Protein AF-A0A9P6DAN4-F1 (afdb_monomer_lite)

Radius of gyration: 27.21 Å; chains: 1; bounding box: 58×42×90 Å

Sequence (360 aa):
MSAPTPMHDKSFYFSDGDVVLSAPGNSGDDEAIAVAIEASNSNIIPIYSQSPAAVVYFRIHKTLLTKQPSMFTDMFEVVNPSLSEQDLYDGVPLIALHDEASHVRGFLRVLSKPETVFLPRYHHQSAELLMGPLLLAIKYQADALRDVIVLHLRADWPINSYAAWKKRQWQEPKGFPGGTSPDPEPFIHLVRTTNTSELLRKHLALAFYALLSRRPSTWRIDLLDAEDLNTLVAARCTINAWLLTWIKEDPGTYYFYGRKAQRKGPRLEIRQSECSCKLKEFKDEVLLDWMEHSLDHVDVIEYLEHLAVMVDANGYRWRFCNGNNCRSKAVSWIKEMARAFYDAMEEIIFSPIAPELHGN

pLDDT: mean 71.04, std 20.3, range [29.47, 96.88]

Secondary structure (DSSP, 8-state):
-PPPPPEEEEEEE-TT-SEEEEEEPPTTTTTTTTT-SS------------PPPPEEEEEE-HHHHTTS-SHHHHHHHHT-S---GGGEETTEEEEE--S-HHHHHHHHHHHH-GGGG-PPTT-TTHHHHHHHHHHHHHHTT-HHHHHHHHHHHHHHS-TT-HHHHHHHHHHS-TT-TT-SS--HHHHHHHHHHH---HHHHTTHHHHHHHHHTS-GGG--GGG--HHHHHHHHHHHHHHHHHHHHHHHH-HHHHHHHHHHHGGGS------TT--SSSTTTSTTHHHHHHHHH---HHHHHHHHHHHHHHHHHS----TT---HHHHHHHHHHHHHHHHHHHHHHHHHHHS---GGGG--

Structure (mmCIF, N/CA/C/O backbone):
data_AF-A0A9P6DAN4-F1
#
_entry.id   AF-A0A9P6DAN4-F1
#
loop_
_atom_site.group_PDB
_atom_site.id
_atom_site.type_symbol
_atom_site.label_atom_id
_atom_site.label_alt_id
_atom_site.label_comp_id
_atom_site.label_asym_id
_atom_site.label_entity_id
_atom_site.label_seq_id
_atom_site.pdbx_PDB_ins_code
_atom_site.Cartn_x
_atom_site.Cartn_y
_atom_site.Cartn_z
_atom_site.occupancy
_atom_site.B_iso_or_equiv
_atom_site.auth_seq_id
_atom_site.auth_comp_id
_atom_site.auth_asym_id
_atom_site.auth_atom_id
_atom_site.pdbx_PDB_model_num
ATOM 1 N N . MET A 1 1 ? -18.026 29.596 20.426 1.00 53.03 1 MET A N 1
ATOM 2 C CA . MET A 1 1 ? -17.660 28.666 19.339 1.00 53.03 1 MET A CA 1
ATOM 3 C C . MET A 1 1 ? -18.474 27.413 19.576 1.00 53.03 1 MET A C 1
ATOM 5 O O . MET A 1 1 ? -18.369 26.865 20.666 1.00 53.03 1 MET A O 1
ATOM 9 N N . SER A 1 2 ? -19.373 27.050 18.661 1.00 60.94 2 SER A N 1
ATOM 10 C CA . SER A 1 2 ? -20.137 25.805 18.791 1.00 60.94 2 SER A CA 1
ATOM 11 C C . SER A 1 2 ? -19.167 24.630 18.756 1.00 60.94 2 SER A C 1
ATOM 13 O O . SER A 1 2 ? -18.239 24.643 17.945 1.00 60.94 2 SER A O 1
ATOM 15 N N . ALA A 1 3 ? -19.351 23.654 19.644 1.00 66.38 3 ALA A N 1
ATOM 16 C CA . ALA A 1 3 ? -18.579 22.423 19.576 1.00 66.38 3 ALA A CA 1
ATOM 17 C C . ALA A 1 3 ? -18.805 21.772 18.196 1.00 66.38 3 ALA A C 1
ATOM 19 O O . ALA A 1 3 ? -19.947 21.775 17.722 1.00 66.38 3 ALA A O 1
ATOM 20 N N . PRO A 1 4 ? -17.750 21.276 17.527 1.00 72.56 4 PRO A N 1
ATOM 21 C CA . PRO A 1 4 ? -17.901 20.592 16.251 1.00 72.56 4 PRO A CA 1
ATOM 22 C C . PRO A 1 4 ? -18.840 19.394 16.420 1.00 72.56 4 PRO A C 1
ATOM 24 O O . PRO A 1 4 ? -18.728 18.641 17.388 1.00 72.56 4 PRO A O 1
ATOM 27 N N . THR A 1 5 ? -19.792 19.244 15.497 1.00 79.88 5 THR A N 1
ATOM 28 C CA . THR A 1 5 ? -20.724 18.115 15.495 1.00 79.88 5 THR A CA 1
ATOM 29 C C . THR A 1 5 ? -19.923 16.816 15.373 1.00 79.88 5 THR A C 1
ATOM 31 O O . THR A 1 5 ? -19.104 16.713 14.457 1.00 79.88 5 THR A O 1
ATOM 34 N N . PRO A 1 6 ? -20.125 15.830 16.263 1.00 82.62 6 PRO A N 1
ATOM 35 C CA . PRO A 1 6 ? -19.426 14.556 16.165 1.00 82.62 6 PRO A CA 1
ATOM 36 C C . PRO A 1 6 ? -19.792 13.854 14.853 1.00 82.62 6 PRO A C 1
ATOM 38 O O . PRO A 1 6 ? -20.969 13.777 14.495 1.00 82.62 6 PRO A O 1
ATOM 41 N N . MET A 1 7 ? -18.788 13.342 14.137 1.00 91.44 7 MET A N 1
ATOM 42 C CA . MET A 1 7 ? -19.001 12.601 12.896 1.00 91.44 7 MET A CA 1
ATOM 43 C C . MET A 1 7 ? -19.010 11.102 13.195 1.00 91.44 7 MET A C 1
ATOM 45 O O . MET A 1 7 ? -18.017 10.541 13.654 1.00 91.44 7 MET A O 1
ATOM 49 N N . HIS A 1 8 ? -20.141 10.443 12.959 1.00 92.94 8 HIS A N 1
ATOM 50 C CA . HIS A 1 8 ? -20.263 8.991 13.109 1.00 92.94 8 HIS A CA 1
ATOM 51 C C . HIS A 1 8 ? -19.891 8.298 11.802 1.00 92.94 8 HIS A C 1
ATOM 53 O O . HIS A 1 8 ? -20.356 8.690 10.728 1.00 92.94 8 HIS A O 1
ATOM 59 N N . ASP A 1 9 ? -19.067 7.255 11.883 1.00 92.88 9 ASP A N 1
ATOM 60 C CA . ASP A 1 9 ? -18.708 6.478 10.704 1.00 92.88 9 ASP A CA 1
ATOM 61 C C . ASP A 1 9 ? -19.906 5.666 10.189 1.00 92.88 9 ASP A C 1
ATOM 63 O O . ASP A 1 9 ? -20.459 4.824 10.889 1.00 92.88 9 ASP A O 1
ATOM 67 N N . LYS A 1 10 ? -20.293 5.862 8.926 1.00 90.44 10 LYS A N 1
ATOM 68 C CA . LYS A 1 10 ? -21.470 5.185 8.349 1.00 90.44 10 LYS A CA 1
ATOM 69 C C . LYS A 1 10 ? -21.329 3.660 8.272 1.00 90.44 10 LYS A C 1
ATOM 71 O O . LYS A 1 10 ? -22.340 2.972 8.179 1.00 90.44 10 LYS A O 1
ATOM 76 N N . SER A 1 11 ? -20.102 3.134 8.237 1.00 90.81 11 SER A N 1
ATOM 77 C CA . SER A 1 11 ? -19.840 1.699 8.052 1.00 90.81 11 SER A CA 1
ATOM 78 C C . SER A 1 11 ? -19.645 0.954 9.372 1.00 90.81 11 SER A C 1
ATOM 80 O O . SER A 1 11 ? -19.927 -0.240 9.437 1.00 90.81 11 SER A O 1
ATOM 82 N N . PHE A 1 12 ? -19.158 1.641 10.406 1.00 93.25 12 PHE A N 1
ATOM 83 C CA . PHE A 1 12 ? -18.759 1.044 11.684 1.00 93.25 12 PHE A CA 1
ATOM 84 C C . PHE A 1 12 ? -19.344 1.802 12.876 1.00 93.25 12 PHE A C 1
ATOM 86 O O . PHE A 1 12 ? -18.640 2.088 13.843 1.00 93.25 12 PHE A O 1
ATOM 93 N N . TYR A 1 13 ? -20.633 2.128 12.810 1.00 96.12 13 TYR A N 1
ATOM 94 C CA . TYR A 1 13 ? -21.383 2.670 13.939 1.00 96.12 13 TYR A CA 1
ATOM 95 C C . TYR A 1 13 ? -22.620 1.814 14.213 1.00 96.12 13 TYR A C 1
ATOM 97 O O . TYR A 1 13 ? -23.727 2.101 13.758 1.00 96.12 13 TYR A O 1
ATOM 105 N N . PHE A 1 14 ? -22.415 0.712 14.930 1.00 96.25 14 PHE A N 1
ATOM 106 C CA . PHE A 1 14 ? -23.475 -0.226 15.282 1.00 96.25 14 PHE A CA 1
ATOM 107 C C . PHE A 1 14 ? -24.208 0.254 16.534 1.00 96.25 14 PHE A C 1
ATOM 109 O O . PHE A 1 14 ? -23.585 0.527 17.560 1.00 96.25 14 PHE A O 1
ATOM 116 N N . SER A 1 15 ? -25.539 0.338 16.477 1.00 95.94 15 SER A N 1
ATOM 117 C CA . SER A 1 15 ? -26.364 0.777 17.614 1.00 95.94 15 SER A CA 1
ATOM 118 C C . SER A 1 15 ? -26.218 -0.115 18.852 1.00 95.94 15 SER A C 1
ATOM 120 O O . SER A 1 15 ? -26.431 0.339 19.970 1.00 95.94 15 SER A O 1
ATOM 122 N N . ASP A 1 16 ? -25.854 -1.379 18.647 1.00 96.31 16 ASP A N 1
ATOM 123 C CA . ASP A 1 16 ? -25.629 -2.418 19.651 1.00 96.31 16 ASP A CA 1
ATOM 124 C C . ASP A 1 16 ? -24.135 -2.671 19.940 1.00 96.31 16 ASP A C 1
ATOM 126 O O . ASP A 1 16 ? -23.791 -3.620 20.645 1.00 96.31 16 ASP A O 1
ATOM 130 N N . GLY A 1 17 ? -23.234 -1.822 19.431 1.00 95.38 17 GLY A N 1
ATOM 131 C CA . GLY A 1 17 ? -21.815 -1.872 19.781 1.00 95.38 17 GLY A CA 1
ATOM 132 C C . GLY A 1 17 ? -21.578 -1.532 21.257 1.00 95.38 17 GLY A C 1
ATOM 133 O O . GLY A 1 17 ? -22.242 -0.650 21.814 1.00 95.38 17 GLY A O 1
ATOM 134 N N . ASP A 1 18 ? -20.624 -2.227 21.874 1.00 93.81 18 ASP A N 1
ATOM 135 C CA . ASP A 1 18 ? -20.271 -2.175 23.300 1.00 93.81 18 ASP A CA 1
ATOM 136 C C . ASP A 1 18 ? -18.951 -1.426 23.576 1.00 93.81 18 ASP A C 1
ATOM 138 O O . ASP A 1 18 ? -18.493 -1.367 24.720 1.00 93.81 18 ASP A O 1
ATOM 142 N N . VAL A 1 19 ? -18.347 -0.831 22.544 1.00 93.38 19 VAL A N 1
ATOM 143 C CA . VAL A 1 19 ? -17.246 0.139 22.639 1.00 93.38 19 VAL A CA 1
ATOM 144 C C . VAL A 1 19 ? -17.369 1.186 21.529 1.00 93.38 19 VAL A C 1
ATOM 146 O O . VAL A 1 19 ? -17.778 0.873 20.407 1.00 93.38 19 VAL A O 1
ATOM 149 N N . VAL A 1 20 ? -16.977 2.424 21.827 1.00 95.06 20 VAL A N 1
ATOM 150 C CA . VAL A 1 20 ? -16.745 3.474 20.831 1.00 95.06 20 VAL A CA 1
ATOM 151 C C . VAL A 1 20 ? -15.248 3.763 20.734 1.00 95.06 20 VAL A C 1
ATOM 153 O O . VAL A 1 20 ? -14.580 3.961 21.742 1.00 95.06 20 VAL A O 1
ATOM 156 N N . LEU A 1 21 ? -14.712 3.808 19.520 1.00 94.75 21 LEU A N 1
ATOM 157 C CA . LEU A 1 21 ? -13.376 4.316 19.222 1.00 94.75 21 LEU A CA 1
ATOM 158 C C . LEU A 1 21 ? -13.516 5.726 18.648 1.00 94.75 21 LEU A C 1
ATOM 160 O O . LEU A 1 21 ? -14.388 5.949 17.810 1.00 94.75 21 LEU A O 1
ATOM 164 N N . SER A 1 22 ? -12.658 6.663 19.034 1.00 94.81 22 SER A N 1
ATOM 165 C CA . SER A 1 22 ? -12.549 7.961 18.359 1.00 94.81 22 SER A CA 1
ATOM 166 C C . SER A 1 22 ? -11.205 8.089 17.666 1.00 94.81 22 SER A C 1
ATOM 168 O O . SER A 1 22 ? -10.190 7.766 18.272 1.00 94.81 22 SER A O 1
ATOM 170 N N . ALA A 1 23 ? -11.183 8.608 16.445 1.00 94.62 23 ALA A N 1
ATOM 171 C CA . ALA A 1 23 ? -9.960 8.832 15.683 1.00 94.62 23 ALA A CA 1
ATOM 172 C C . ALA A 1 23 ? -9.962 10.234 15.049 1.00 94.62 23 ALA A C 1
ATOM 174 O O . ALA A 1 23 ? -11.032 10.708 14.647 1.00 94.62 23 ALA A O 1
ATOM 175 N N . PRO A 1 24 ? -8.807 10.913 14.930 1.00 93.81 24 PRO A N 1
ATOM 176 C CA . PRO A 1 24 ? -8.693 12.121 14.121 1.00 93.81 24 PRO A CA 1
ATOM 177 C C . PRO A 1 24 ? -9.038 11.820 12.656 1.00 93.81 24 PRO A C 1
ATOM 179 O O . PRO A 1 24 ? -8.451 10.943 12.026 1.00 93.81 24 PRO A O 1
ATOM 182 N N . GLY A 1 25 ? -10.008 12.543 12.112 1.00 89.69 25 GLY A N 1
ATOM 183 C CA . GLY A 1 25 ? -10.356 12.529 10.699 1.00 89.69 25 GLY A CA 1
ATOM 184 C C . GLY A 1 25 ? -9.434 13.440 9.903 1.00 89.69 25 GLY A C 1
ATOM 185 O O . GLY A 1 25 ? -9.115 14.552 10.335 1.00 89.69 25 GLY A O 1
ATOM 186 N N . ASN A 1 26 ? -9.041 12.985 8.717 1.00 80.19 26 ASN A N 1
ATOM 187 C CA . ASN A 1 26 ? -8.376 13.851 7.759 1.00 80.19 26 ASN A CA 1
ATOM 188 C C . ASN A 1 26 ? -9.387 14.850 7.211 1.00 80.19 26 ASN A C 1
ATOM 190 O O . ASN A 1 26 ? -10.455 14.485 6.723 1.00 80.19 26 ASN A O 1
ATOM 194 N N . SER A 1 27 ? -9.031 16.128 7.257 1.00 61.47 27 SER A N 1
ATOM 195 C CA . SER A 1 27 ? -9.833 17.212 6.690 1.00 61.47 27 SER A CA 1
ATOM 196 C C . SER A 1 27 ? -9.938 17.162 5.155 1.00 61.47 27 SER A C 1
ATOM 198 O O . SER A 1 27 ? -10.639 17.998 4.591 1.00 61.47 27 SER A O 1
ATOM 200 N N . GLY A 1 28 ? -9.262 16.216 4.485 1.00 59.00 28 GLY A N 1
ATOM 201 C CA . GLY A 1 28 ? -9.150 16.147 3.024 1.00 59.00 28 GLY A CA 1
ATOM 202 C C . GLY A 1 28 ? -9.882 14.999 2.313 1.00 59.00 28 GLY A C 1
ATOM 203 O O . GLY A 1 28 ? -10.225 15.166 1.146 1.00 59.00 28 GLY A O 1
ATOM 204 N N . ASP A 1 29 ? -10.162 13.865 2.970 1.00 50.88 29 ASP A N 1
ATOM 205 C CA . ASP A 1 29 ? -10.303 12.603 2.210 1.00 50.88 29 ASP A CA 1
ATOM 206 C C . ASP A 1 29 ? -11.726 12.018 2.153 1.00 50.88 29 ASP A C 1
ATOM 208 O O . ASP A 1 29 ? -12.085 11.351 1.180 1.00 50.88 29 ASP A O 1
ATOM 212 N N . ASP A 1 30 ? -12.583 12.295 3.142 1.00 44.81 30 ASP A N 1
ATOM 213 C CA . ASP A 1 30 ? -13.874 11.594 3.269 1.00 44.81 30 ASP A CA 1
ATOM 214 C C . ASP A 1 30 ? -14.982 12.108 2.322 1.00 44.81 30 ASP A C 1
ATOM 216 O O . ASP A 1 30 ? -15.988 11.421 2.131 1.00 44.81 30 ASP A O 1
ATOM 220 N N . GLU A 1 31 ? -14.791 13.257 1.661 1.00 42.50 31 GLU A N 1
ATOM 221 C CA . GLU A 1 31 ? -15.723 13.779 0.641 1.00 42.50 31 GLU A CA 1
ATOM 222 C C . GLU A 1 31 ? -15.1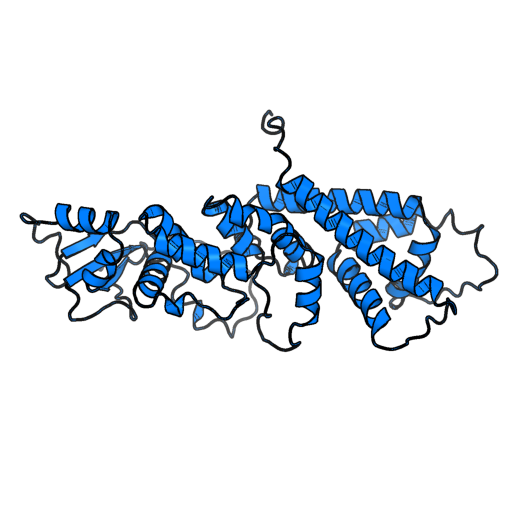26 13.806 -0.784 1.00 42.50 31 GLU A C 1
ATOM 224 O O . GLU A 1 31 ? -15.865 13.871 -1.768 1.00 42.50 31 GLU A O 1
ATOM 229 N N . ALA A 1 32 ? -13.804 13.656 -0.932 1.00 38.69 32 ALA A N 1
ATOM 230 C CA . ALA A 1 32 ? -13.122 13.747 -2.228 1.00 38.69 32 ALA A CA 1
ATOM 231 C C . ALA A 1 32 ? -13.219 12.463 -3.082 1.00 38.69 32 ALA A C 1
ATOM 233 O O . ALA A 1 32 ? -13.184 12.541 -4.310 1.00 38.69 32 ALA A O 1
ATOM 234 N N . ILE A 1 33 ? -13.416 11.284 -2.476 1.00 37.47 33 ILE A N 1
ATOM 235 C CA . ILE A 1 33 ? -13.496 10.008 -3.223 1.00 37.47 33 ILE A CA 1
ATOM 236 C C . ILE A 1 33 ? -14.881 9.790 -3.874 1.00 37.47 33 ILE A C 1
ATOM 238 O O . ILE A 1 33 ? -15.021 8.965 -4.775 1.00 37.47 33 ILE A O 1
ATOM 242 N N . ALA A 1 34 ? -15.909 10.563 -3.503 1.00 31.98 34 ALA A N 1
ATOM 243 C CA . ALA A 1 34 ? -17.257 10.408 -4.060 1.00 31.98 34 ALA A CA 1
ATOM 244 C C . ALA A 1 34 ? -17.634 11.411 -5.173 1.00 31.98 34 ALA A C 1
ATOM 246 O O . ALA A 1 34 ? -18.673 11.213 -5.802 1.00 31.98 34 ALA A O 1
ATOM 247 N N . VAL A 1 35 ? -16.844 12.465 -5.445 1.00 32.31 35 VAL A N 1
ATOM 248 C CA . VAL A 1 35 ? -17.273 13.558 -6.359 1.00 32.31 35 VAL A CA 1
ATOM 249 C C . VAL A 1 35 ? -16.181 14.063 -7.324 1.00 32.31 35 VAL A C 1
ATOM 251 O O . VAL A 1 35 ? -16.366 15.062 -8.004 1.00 32.31 35 VAL A O 1
ATOM 254 N N . ALA A 1 36 ? -15.053 13.373 -7.501 1.00 31.45 36 ALA A N 1
ATOM 255 C CA . ALA A 1 36 ? -14.034 13.798 -8.474 1.00 31.45 36 ALA A CA 1
ATOM 256 C C . ALA A 1 36 ? -14.302 13.292 -9.914 1.00 31.45 36 ALA A C 1
ATOM 258 O O . ALA A 1 36 ? -13.446 12.688 -10.557 1.00 31.45 36 ALA A O 1
ATOM 259 N N . ILE A 1 37 ? -15.499 13.569 -10.437 1.00 33.03 37 ILE A N 1
ATOM 260 C CA . ILE A 1 37 ? -15.738 13.806 -11.866 1.00 33.03 37 ILE A CA 1
ATOM 261 C C . ILE A 1 37 ? -16.388 15.189 -11.907 1.00 33.03 37 ILE A C 1
ATOM 263 O O . ILE A 1 37 ? -17.428 15.370 -11.293 1.00 33.03 37 ILE A O 1
ATOM 267 N N . GLU A 1 38 ? -15.768 16.125 -12.629 1.00 37.78 38 GLU A N 1
ATOM 268 C CA . GLU A 1 38 ? -16.129 17.551 -12.773 1.00 37.78 38 GLU A CA 1
ATOM 269 C C . GLU A 1 38 ? -15.420 18.526 -11.818 1.00 37.78 38 GLU A C 1
ATOM 271 O O . GLU A 1 38 ? -15.979 18.996 -10.837 1.00 37.78 38 GLU A O 1
ATOM 276 N N . ALA A 1 39 ? -14.199 18.934 -12.179 1.00 35.59 39 ALA A N 1
ATOM 277 C CA . ALA A 1 39 ? -13.936 20.337 -12.530 1.00 35.59 39 ALA A CA 1
ATOM 278 C C . ALA A 1 39 ? -12.465 20.533 -12.923 1.00 35.59 39 ALA A C 1
ATOM 280 O O . ALA A 1 39 ? -11.547 20.474 -12.110 1.00 35.59 39 ALA A O 1
ATOM 281 N N . SER A 1 40 ? -12.253 20.803 -14.208 1.00 43.47 40 SER A N 1
ATOM 282 C CA . SER A 1 40 ? -10.999 21.300 -14.762 1.00 43.47 40 SER A CA 1
ATOM 283 C C . SER A 1 40 ? -10.814 22.794 -14.467 1.00 43.47 40 SER A C 1
ATOM 285 O O . SER A 1 40 ? -11.758 23.564 -14.637 1.00 43.47 40 SER A O 1
ATOM 287 N N . ASN A 1 41 ? -9.559 23.188 -14.227 1.00 43.16 41 ASN A N 1
ATOM 288 C CA . ASN A 1 41 ? -8.983 24.533 -14.390 1.00 43.16 41 ASN A CA 1
ATOM 289 C C . ASN A 1 41 ? -9.130 25.529 -13.223 1.00 43.16 41 ASN A C 1
ATOM 291 O O . ASN A 1 41 ? -9.985 26.408 -13.244 1.00 43.16 41 ASN A O 1
ATOM 295 N N . SER A 1 42 ? -8.178 25.509 -12.284 1.00 36.09 42 SER A N 1
ATOM 296 C CA . SER A 1 42 ? -7.453 26.719 -11.845 1.00 36.09 42 SER A CA 1
ATOM 297 C C . SER A 1 42 ? -6.318 26.365 -10.875 1.00 36.09 42 SER A C 1
ATOM 299 O O . SER A 1 42 ? -6.467 25.509 -10.009 1.00 36.09 42 SER A O 1
ATOM 301 N N . ASN A 1 43 ? -5.167 27.026 -11.034 1.00 43.00 43 ASN A N 1
ATOM 302 C CA . ASN A 1 43 ? -4.066 26.986 -10.072 1.00 43.00 43 ASN A CA 1
ATOM 303 C C . ASN A 1 43 ? -4.522 27.655 -8.769 1.00 43.00 43 ASN A C 1
ATOM 305 O O . ASN A 1 43 ? -4.553 28.883 -8.686 1.00 43.00 43 ASN A O 1
ATOM 309 N N . ILE A 1 44 ? -4.851 26.854 -7.759 1.00 34.78 44 ILE A N 1
ATOM 310 C CA . ILE A 1 44 ? -5.061 27.311 -6.386 1.00 34.78 44 ILE A CA 1
ATOM 311 C C . ILE A 1 44 ? -4.068 26.552 -5.511 1.00 34.78 44 ILE A C 1
ATOM 313 O O . ILE A 1 44 ? -4.105 25.329 -5.433 1.00 34.78 44 ILE A O 1
ATOM 317 N N . ILE A 1 45 ? -3.165 27.289 -4.864 1.00 30.81 45 ILE A N 1
ATOM 318 C CA . ILE A 1 45 ? -2.335 26.762 -3.780 1.00 30.81 45 ILE A CA 1
ATOM 319 C C . ILE A 1 45 ? -3.264 26.616 -2.565 1.00 30.81 45 ILE A C 1
ATOM 321 O O . ILE A 1 45 ? -3.799 27.636 -2.116 1.00 30.81 45 ILE A O 1
ATOM 325 N N . PRO A 1 46 ? -3.503 25.404 -2.029 1.00 35.31 46 PRO A N 1
ATOM 326 C CA . PRO A 1 46 ? -4.340 25.244 -0.852 1.00 35.31 46 PRO A CA 1
ATOM 327 C C . PRO A 1 46 ? -3.600 25.810 0.364 1.00 35.31 46 PRO A C 1
ATOM 329 O O . PRO A 1 46 ? -2.584 25.280 0.810 1.00 35.31 46 PRO A O 1
ATOM 332 N N . ILE A 1 47 ? -4.105 26.918 0.903 1.00 29.47 47 ILE A N 1
ATOM 333 C CA . ILE A 1 47 ? -3.723 27.394 2.232 1.00 29.47 47 ILE A CA 1
ATOM 334 C C . ILE A 1 47 ? -4.527 26.550 3.220 1.00 29.47 47 ILE A C 1
ATOM 336 O O . ILE A 1 47 ? -5.727 26.766 3.386 1.00 29.47 47 ILE A O 1
ATOM 340 N N . TYR A 1 48 ? -3.878 25.571 3.849 1.00 35.97 48 TYR A N 1
ATOM 341 C CA . TYR A 1 48 ? -4.475 24.770 4.914 1.00 35.97 48 TYR A CA 1
ATOM 342 C C . TYR A 1 48 ? -4.799 25.680 6.104 1.00 35.97 48 TYR A C 1
ATOM 344 O O . TYR A 1 48 ? -3.928 26.014 6.909 1.00 35.97 48 TYR A O 1
ATOM 352 N N . SER A 1 49 ? -6.056 26.112 6.220 1.00 37.84 49 SER A N 1
ATOM 353 C CA . SER A 1 49 ? -6.548 26.631 7.489 1.00 37.84 49 SER A CA 1
ATOM 354 C C . SER A 1 49 ? -6.651 25.441 8.444 1.00 37.84 49 SER A C 1
ATOM 356 O O . SER A 1 49 ? -7.256 24.417 8.125 1.00 37.84 49 SER A O 1
ATOM 358 N N . GLN A 1 50 ? -5.993 25.543 9.599 1.00 42.88 50 GLN A N 1
ATOM 359 C CA . GLN A 1 50 ? -6.056 24.546 10.667 1.00 42.88 50 GLN A CA 1
ATOM 360 C C . GLN A 1 50 ? -7.444 24.598 11.319 1.00 42.88 50 GLN A C 1
ATOM 362 O O . GLN A 1 50 ? -7.613 25.073 12.440 1.00 42.88 50 GLN A O 1
ATOM 367 N N . SER A 1 51 ? -8.469 24.166 10.584 1.00 55.78 51 SER A N 1
ATOM 368 C CA . SER A 1 51 ? -9.730 23.776 11.196 1.00 55.78 51 SER A CA 1
ATOM 369 C C . SER A 1 51 ? -9.425 22.605 12.134 1.00 55.78 51 SER A C 1
ATOM 371 O O . SER A 1 51 ? -8.662 21.719 11.733 1.00 55.78 51 SER A O 1
ATOM 373 N N . PRO A 1 52 ? -9.944 22.589 13.375 1.00 62.34 52 PRO A N 1
ATOM 374 C CA . PRO A 1 52 ? -9.741 21.459 14.273 1.00 62.34 52 PRO A CA 1
ATOM 375 C C . PRO A 1 52 ? -10.126 20.172 13.538 1.00 62.34 52 PRO A C 1
ATOM 377 O O . PRO A 1 52 ? -11.225 20.089 12.984 1.00 62.34 52 PRO A O 1
ATOM 380 N N . ALA A 1 53 ? -9.193 19.216 13.478 1.00 71.88 53 ALA A N 1
ATOM 381 C CA . ALA A 1 53 ? -9.390 17.953 12.777 1.00 71.88 53 ALA A CA 1
ATOM 382 C C . ALA A 1 53 ? -10.691 17.309 13.275 1.00 71.88 53 ALA A C 1
ATOM 384 O O . ALA A 1 53 ? -10.886 17.144 14.482 1.00 71.88 53 ALA A O 1
ATOM 385 N N . ALA A 1 54 ? -11.613 17.025 12.354 1.00 88.25 54 ALA A N 1
ATOM 386 C CA . ALA A 1 54 ? -12.906 16.455 12.702 1.00 88.25 54 ALA A CA 1
ATOM 387 C C . ALA A 1 54 ? -12.684 15.091 13.365 1.00 88.25 54 ALA A C 1
ATOM 389 O O . ALA A 1 54 ? -11.965 14.265 12.821 1.00 88.25 54 ALA A O 1
ATOM 390 N N . VAL A 1 55 ? -13.270 14.841 14.535 1.00 92.50 55 VAL A N 1
ATOM 391 C CA . VAL A 1 55 ? -13.157 13.532 15.194 1.00 92.50 55 VAL A CA 1
ATOM 392 C C . VAL A 1 55 ? -14.212 12.590 14.621 1.00 92.50 55 VAL A C 1
ATOM 394 O O . VAL A 1 55 ? -15.395 12.936 14.567 1.00 92.50 55 VAL A O 1
ATOM 397 N N . VAL A 1 56 ? -13.777 11.397 14.216 1.00 95.00 56 VAL A N 1
ATOM 398 C CA . VAL A 1 56 ? -14.641 10.326 13.711 1.00 95.00 56 VAL A CA 1
ATOM 399 C C . VAL A 1 56 ? -14.832 9.275 14.792 1.00 95.00 56 VAL A C 1
ATOM 401 O O . VAL A 1 56 ? -13.860 8.804 15.382 1.00 95.00 56 VAL A O 1
ATOM 404 N N . TYR A 1 57 ? -16.084 8.894 15.031 1.00 96.19 57 TYR A N 1
ATOM 405 C CA . TYR A 1 57 ? -16.454 7.879 16.010 1.00 96.19 57 TYR A CA 1
ATOM 406 C C . TYR A 1 57 ? -16.853 6.568 15.329 1.00 96.19 57 TYR A C 1
ATOM 408 O O . TYR A 1 57 ? -17.655 6.558 14.392 1.00 96.19 57 TYR A O 1
ATOM 416 N N . PHE A 1 58 ? -16.328 5.463 15.851 1.00 96.44 58 PHE A N 1
ATOM 417 C CA . PHE A 1 58 ? -16.585 4.094 15.414 1.00 96.44 58 PHE A CA 1
ATOM 418 C C . PHE A 1 58 ? -17.198 3.328 16.582 1.00 96.44 58 PHE A C 1
ATOM 420 O O . PHE A 1 58 ? -16.512 3.050 17.561 1.00 96.44 58 PHE A O 1
ATOM 427 N N . ARG A 1 59 ? -18.479 2.972 16.503 1.00 96.88 59 ARG A N 1
ATOM 428 C CA . ARG A 1 59 ? -19.139 2.148 17.519 1.00 96.88 59 ARG A CA 1
ATOM 429 C C . ARG A 1 59 ? -19.153 0.699 17.059 1.00 96.88 59 ARG A C 1
ATOM 431 O O . ARG A 1 59 ? -19.829 0.375 16.087 1.00 96.88 59 ARG A O 1
ATOM 438 N N . ILE A 1 60 ? -18.401 -0.164 17.738 1.00 95.62 60 ILE A N 1
ATOM 439 C CA . ILE A 1 60 ? -18.159 -1.554 17.326 1.00 95.62 60 ILE A CA 1
ATOM 440 C C . ILE A 1 60 ? -18.382 -2.552 18.456 1.00 95.62 60 ILE A C 1
ATOM 442 O O . ILE A 1 60 ? -18.488 -2.177 19.621 1.00 95.62 60 ILE A O 1
ATOM 446 N N . HIS A 1 61 ? -18.460 -3.835 18.099 1.00 94.69 61 HIS A N 1
ATOM 447 C CA . HIS A 1 61 ? -18.442 -4.913 19.081 1.00 94.69 61 HIS A CA 1
ATOM 448 C C . HIS A 1 61 ? -17.003 -5.221 19.511 1.00 94.69 61 HIS A C 1
ATOM 450 O O . HIS A 1 61 ? -16.149 -5.440 18.651 1.00 94.69 61 HIS A O 1
ATOM 456 N N . LYS A 1 62 ? -16.723 -5.345 20.811 1.00 91.56 62 LYS A N 1
ATOM 457 C CA . LYS A 1 62 ? -15.408 -5.734 21.353 1.00 91.56 62 LYS A CA 1
ATOM 458 C C . LYS A 1 62 ? -14.923 -7.057 20.773 1.00 91.56 62 LYS A C 1
ATOM 460 O O . LYS A 1 62 ? -13.734 -7.213 20.513 1.00 91.56 62 LYS A O 1
ATOM 465 N N . THR A 1 63 ? -15.846 -7.975 20.482 1.00 90.19 63 THR A N 1
ATOM 466 C CA . THR A 1 63 ? -15.562 -9.262 19.825 1.00 90.19 63 THR A CA 1
ATOM 467 C C . THR A 1 63 ? -14.903 -9.118 18.453 1.00 90.19 63 THR A C 1
ATOM 469 O O . THR A 1 63 ? -14.239 -10.045 17.997 1.00 90.19 63 THR A O 1
ATOM 472 N N . LEU A 1 64 ? -15.059 -7.974 17.781 1.00 89.88 64 LEU A N 1
ATOM 473 C CA . LEU A 1 64 ? -14.359 -7.675 16.536 1.00 89.88 64 LEU A CA 1
ATOM 474 C C . LEU A 1 64 ? -12.856 -7.468 16.769 1.00 89.88 64 LEU A C 1
ATOM 476 O O . LEU A 1 64 ? -12.048 -7.918 15.961 1.00 89.88 64 LEU A O 1
ATOM 480 N N . LEU A 1 65 ? -12.496 -6.823 17.880 1.00 86.81 65 LEU A N 1
ATOM 481 C CA . LEU A 1 65 ? -11.115 -6.508 18.245 1.00 86.81 65 LEU A CA 1
ATOM 482 C C . LEU A 1 65 ? -10.428 -7.665 18.979 1.00 86.81 65 LEU A C 1
ATOM 484 O O . LEU A 1 65 ? -9.254 -7.925 18.737 1.00 86.81 65 LEU A O 1
ATOM 488 N N . THR A 1 66 ? -11.157 -8.424 19.803 1.00 80.81 66 THR A N 1
ATOM 489 C CA . THR A 1 66 ? -10.591 -9.557 20.563 1.00 80.81 66 THR A CA 1
ATOM 490 C C . THR A 1 66 ? -10.307 -10.799 19.715 1.00 80.81 66 THR A C 1
ATOM 492 O O . THR A 1 66 ? -9.660 -11.733 20.186 1.00 80.81 66 THR A O 1
ATOM 495 N N . LYS A 1 67 ? -10.728 -10.821 18.443 1.00 75.75 67 LYS A N 1
ATOM 496 C CA . LYS A 1 67 ? -10.318 -11.854 17.474 1.00 75.75 67 LYS A CA 1
ATOM 497 C C . LYS A 1 67 ? -8.809 -11.851 17.193 1.00 75.75 67 LYS A C 1
ATOM 499 O O . LYS A 1 67 ? -8.313 -12.843 16.664 1.00 75.75 67 LYS A O 1
ATOM 504 N N . GLN A 1 68 ? -8.093 -10.769 17.515 1.00 69.75 68 GLN A N 1
ATOM 505 C CA . GLN A 1 68 ? -6.632 -10.677 17.431 1.00 69.75 68 GLN A CA 1
ATOM 506 C C . GLN A 1 68 ? -6.064 -10.480 18.856 1.00 69.75 68 GLN A C 1
ATOM 508 O O . GLN A 1 68 ? -6.399 -9.484 19.496 1.00 69.75 68 GLN A O 1
ATOM 513 N N . PRO A 1 69 ? -5.283 -11.435 19.401 1.00 53.41 69 PRO A N 1
ATOM 514 C CA . PRO A 1 69 ? -5.300 -11.656 20.850 1.00 53.41 69 PRO A CA 1
ATOM 515 C C . PRO A 1 69 ? -4.417 -10.784 21.762 1.00 53.41 69 PRO A C 1
ATOM 517 O O . PRO A 1 69 ? -4.626 -10.878 22.966 1.00 53.41 69 PRO A O 1
ATOM 520 N N . SER A 1 70 ? -3.468 -9.957 21.308 1.00 68.19 70 SER A N 1
ATOM 521 C CA . SER A 1 70 ? -2.537 -9.322 22.268 1.00 68.19 70 SER A CA 1
ATOM 522 C C . SER A 1 70 ? -2.957 -7.931 22.749 1.00 68.19 70 SER A C 1
ATOM 524 O O . SER A 1 70 ? -3.173 -7.741 23.937 1.00 68.19 70 SER A O 1
ATOM 526 N N . MET A 1 71 ? -3.095 -6.942 21.866 1.00 74.38 71 MET A N 1
ATOM 527 C CA . MET A 1 71 ? -3.029 -5.551 22.336 1.00 74.38 71 MET A CA 1
ATOM 528 C C . MET A 1 71 ? -4.379 -4.914 22.719 1.00 74.38 71 MET A C 1
ATOM 530 O O . MET A 1 71 ? -4.448 -4.109 23.647 1.00 74.38 71 MET A O 1
ATOM 534 N N . PHE A 1 72 ? -5.473 -5.251 22.029 1.00 79.25 72 PHE A N 1
ATOM 535 C CA . PHE A 1 72 ? -6.780 -4.656 22.350 1.00 79.25 72 PHE A CA 1
ATOM 536 C C . PHE A 1 72 ? -7.343 -5.174 23.674 1.00 79.25 72 PHE A C 1
ATOM 538 O O . PHE A 1 72 ? -8.046 -4.436 24.356 1.00 79.25 72 PHE A O 1
ATOM 545 N N . THR A 1 73 ? -7.008 -6.408 24.054 1.00 79.19 73 THR A N 1
ATOM 546 C CA . THR A 1 73 ? -7.372 -6.984 25.354 1.00 79.19 73 THR A CA 1
ATOM 547 C C . THR A 1 73 ? -6.836 -6.113 26.487 1.00 79.19 73 THR A C 1
ATOM 549 O O . THR A 1 73 ? -7.621 -5.645 27.308 1.00 79.19 73 THR A O 1
ATOM 552 N N . ASP A 1 74 ? -5.545 -5.777 26.443 1.00 80.44 74 ASP A N 1
ATOM 553 C CA . ASP A 1 74 ? -4.899 -4.914 27.434 1.00 80.44 74 ASP A CA 1
ATOM 554 C C . ASP A 1 74 ? -5.536 -3.515 27.468 1.00 80.44 74 ASP A C 1
ATOM 556 O O . ASP A 1 74 ? -5.809 -2.974 28.540 1.00 80.44 74 ASP A O 1
ATOM 560 N N . MET A 1 75 ? -5.852 -2.941 26.298 1.00 81.25 75 MET A N 1
ATOM 561 C CA . MET A 1 75 ? -6.555 -1.653 26.227 1.00 81.25 75 MET A CA 1
ATOM 562 C C . MET A 1 75 ? -7.934 -1.707 26.895 1.00 81.25 75 MET A C 1
ATOM 564 O O . MET A 1 75 ? -8.339 -0.732 27.518 1.00 81.25 75 MET A O 1
ATOM 568 N N . PHE A 1 76 ? -8.661 -2.823 26.794 1.00 78.88 76 PHE A N 1
ATOM 569 C CA . PHE A 1 76 ? -9.963 -2.978 27.445 1.00 78.88 76 PHE A CA 1
ATOM 570 C C . PHE A 1 76 ? -9.869 -3.246 28.945 1.00 78.88 76 PHE A C 1
ATOM 572 O O . PHE A 1 76 ? -10.764 -2.835 29.685 1.00 78.88 76 PHE A O 1
ATOM 579 N N . GLU A 1 77 ? -8.817 -3.923 29.395 1.00 78.06 77 GLU A N 1
ATOM 580 C CA . GLU A 1 77 ? -8.591 -4.210 30.813 1.00 78.06 77 GLU A CA 1
ATOM 581 C C . GLU A 1 77 ? -8.217 -2.950 31.598 1.00 78.06 77 GLU A C 1
ATOM 583 O O . GLU A 1 77 ? -8.708 -2.753 32.708 1.00 78.06 77 GLU A O 1
ATOM 588 N N . VAL A 1 78 ? -7.433 -2.049 30.995 1.00 71.56 78 VAL A N 1
ATOM 589 C CA . VAL A 1 78 ? -7.098 -0.739 31.585 1.00 71.56 78 VAL A CA 1
ATOM 590 C C . VAL A 1 78 ? -8.338 0.154 31.742 1.00 71.56 78 VAL A C 1
ATOM 592 O O . VAL A 1 78 ? -8.386 1.016 32.618 1.00 71.56 78 VAL A O 1
ATOM 595 N N . VAL A 1 79 ? -9.372 -0.075 30.934 1.00 66.19 79 VAL A N 1
ATOM 596 C CA . VAL A 1 79 ? -10.591 0.742 30.870 1.00 66.19 79 VAL A CA 1
ATOM 597 C C . VAL A 1 79 ? -11.654 0.291 31.905 1.00 66.19 79 VAL A C 1
ATOM 599 O O . VAL A 1 79 ? -12.815 0.648 31.787 1.00 66.19 79 VAL A O 1
ATOM 602 N N . ASN A 1 80 ? -11.330 -0.461 32.970 1.00 63.22 80 ASN A N 1
ATOM 603 C CA . ASN A 1 80 ? -12.331 -0.893 33.975 1.00 63.22 80 ASN A CA 1
ATOM 604 C C . ASN A 1 80 ? -11.800 -0.835 35.428 1.00 63.22 80 ASN A C 1
ATOM 606 O O . ASN A 1 80 ? -10.629 -1.160 35.621 1.00 63.22 80 ASN A O 1
ATOM 610 N N . PRO A 1 81 ? -12.600 -0.522 36.487 1.00 50.72 81 PRO A N 1
ATOM 611 C CA . PRO A 1 81 ? -14.032 -0.178 36.566 1.00 50.72 81 PRO A CA 1
ATOM 612 C C . PRO A 1 81 ? -14.360 1.180 37.240 1.00 50.72 81 PRO A C 1
ATOM 614 O O . PRO A 1 81 ? -15.520 1.453 37.536 1.00 50.72 81 PRO A O 1
ATOM 617 N N . SER A 1 82 ? -13.382 2.048 37.506 1.00 58.16 82 SER A N 1
ATOM 618 C CA . SER A 1 82 ? -13.615 3.386 38.085 1.00 58.16 82 SER A CA 1
ATOM 619 C C . SER A 1 82 ? -13.616 4.491 37.027 1.00 58.16 82 SER A C 1
ATOM 621 O O . SER A 1 82 ? -13.151 5.598 37.302 1.00 58.16 82 SER A O 1
ATOM 623 N N . LEU A 1 83 ? -14.072 4.174 35.809 1.00 57.62 83 LEU A N 1
ATOM 624 C CA . LEU A 1 83 ? -14.188 5.155 34.735 1.00 57.62 83 LEU A CA 1
ATOM 625 C C . LEU A 1 83 ? -15.073 6.302 35.208 1.00 57.62 83 LEU A C 1
ATOM 627 O O . LEU A 1 83 ? -16.193 6.100 35.685 1.00 57.62 83 LEU A O 1
ATOM 631 N N . SER A 1 84 ? -14.541 7.509 35.093 1.00 61.44 84 SER A N 1
ATOM 632 C CA . SER A 1 84 ? -15.333 8.707 35.308 1.00 61.44 84 SER A CA 1
ATOM 633 C C . SER A 1 84 ? -16.372 8.815 34.186 1.00 61.44 84 SER A C 1
ATOM 635 O O . SER A 1 84 ? -16.168 8.281 33.097 1.00 61.44 84 SER A O 1
ATOM 637 N N . GLU A 1 85 ? -17.481 9.528 34.398 1.00 62.38 85 GLU A N 1
ATOM 638 C CA . GLU A 1 85 ? -18.478 9.775 33.335 1.00 62.38 85 GLU A CA 1
ATOM 639 C C . GLU A 1 85 ? -17.866 10.406 32.061 1.00 62.38 85 GLU A C 1
ATOM 641 O O . GLU A 1 85 ? -18.497 10.400 31.008 1.00 62.38 85 GLU A O 1
ATOM 646 N N . GLN A 1 86 ? -16.631 10.920 32.139 1.00 60.19 86 GLN A N 1
ATOM 647 C CA . GLN A 1 86 ? -15.881 11.510 31.028 1.00 60.19 86 GLN A CA 1
ATOM 648 C C . GLN A 1 86 ? -15.336 10.476 30.026 1.00 60.19 86 GLN A C 1
ATOM 650 O O . GLN A 1 86 ? -14.970 10.862 28.919 1.00 60.19 86 GLN A O 1
ATOM 655 N N . ASP A 1 87 ? -15.339 9.185 30.370 1.00 79.56 87 ASP A N 1
ATOM 656 C CA . ASP A 1 87 ? -14.792 8.107 29.533 1.00 79.56 87 ASP A CA 1
ATOM 657 C C . ASP A 1 87 ? -15.884 7.289 28.810 1.00 79.56 87 ASP A C 1
ATOM 659 O O . ASP A 1 87 ? -15.615 6.229 28.238 1.00 79.56 87 ASP A O 1
ATOM 663 N N . LEU A 1 88 ? -17.136 7.763 28.840 1.00 89.44 88 LEU A N 1
ATOM 664 C CA . LEU A 1 88 ? -18.271 7.143 28.158 1.00 89.44 88 LEU A CA 1
ATOM 665 C C . LEU A 1 88 ? -18.741 7.999 26.975 1.00 89.44 88 LEU A C 1
ATOM 667 O O . LEU A 1 88 ? -18.864 9.217 27.071 1.00 89.44 88 LEU A O 1
ATOM 671 N N . TYR A 1 89 ? -19.089 7.341 25.872 1.00 92.06 89 TYR A N 1
ATOM 672 C CA . TYR A 1 89 ? -19.770 7.942 24.726 1.00 92.06 89 TYR A CA 1
ATOM 673 C C . TYR A 1 89 ? -20.989 7.088 24.385 1.00 92.06 89 TYR A C 1
ATOM 675 O O . TYR A 1 89 ? -20.871 5.872 24.263 1.00 92.06 89 TYR A O 1
ATOM 683 N N . ASP A 1 90 ? -22.175 7.693 24.296 1.00 91.69 90 ASP A N 1
ATOM 684 C CA . ASP A 1 90 ? -23.450 6.972 24.137 1.00 91.69 90 ASP A CA 1
ATOM 685 C C . ASP A 1 90 ? -23.649 5.821 25.151 1.00 91.69 90 ASP A C 1
ATOM 687 O O . ASP A 1 90 ? -24.223 4.774 24.841 1.00 91.69 90 ASP A O 1
ATOM 691 N N . GLY A 1 91 ? -23.155 6.013 26.381 1.00 91.00 91 GLY A N 1
ATOM 692 C CA . GLY A 1 91 ? -23.277 5.045 27.474 1.00 91.00 91 GLY A CA 1
ATOM 693 C C . GLY A 1 91 ? -22.360 3.822 27.371 1.00 91.00 91 GLY A C 1
ATOM 694 O O . GLY A 1 91 ? -22.520 2.893 28.161 1.00 91.00 91 GLY A O 1
ATOM 695 N N . VAL A 1 92 ? -21.405 3.802 26.434 1.00 92.62 92 VAL A N 1
ATOM 696 C CA . VAL A 1 92 ? -20.393 2.740 26.310 1.00 92.62 92 VAL A CA 1
ATOM 697 C C . VAL A 1 92 ? -18.974 3.307 26.434 1.00 92.62 92 VAL A C 1
ATOM 699 O O . VAL A 1 92 ? -18.783 4.500 26.199 1.00 92.62 92 VAL A O 1
ATOM 702 N N . PRO A 1 93 ? -17.968 2.490 26.807 1.00 91.62 93 PRO A N 1
ATOM 703 C CA . PRO A 1 93 ? -16.587 2.952 26.929 1.00 91.62 93 PRO A CA 1
ATOM 704 C C . PRO A 1 93 ? -16.065 3.590 25.639 1.00 91.62 93 PRO A C 1
ATOM 706 O O . PRO A 1 93 ? -16.200 3.003 24.560 1.00 91.62 93 PRO A O 1
ATOM 709 N N . LEU A 1 94 ? -15.456 4.768 25.771 1.00 91.56 94 LEU A N 1
ATOM 710 C CA . LEU A 1 94 ? -14.798 5.500 24.696 1.00 91.56 94 LEU A CA 1
ATOM 711 C C . LEU A 1 94 ? -13.284 5.261 24.743 1.00 91.56 94 LEU A C 1
ATOM 713 O O . LEU A 1 94 ? -12.641 5.481 25.764 1.00 91.56 94 LEU A O 1
ATOM 717 N N . ILE A 1 95 ? -12.702 4.865 23.614 1.00 90.75 95 ILE A N 1
ATOM 718 C CA . ILE A 1 95 ? -11.256 4.711 23.442 1.00 90.75 95 ILE A CA 1
ATOM 719 C C . ILE A 1 95 ? -10.775 5.722 22.406 1.00 90.75 95 ILE A C 1
ATOM 721 O O . ILE A 1 95 ? -11.129 5.641 21.229 1.00 90.75 95 ILE A O 1
ATOM 725 N N . ALA A 1 96 ? -9.930 6.657 22.833 1.00 92.38 96 ALA A N 1
ATOM 726 C CA . ALA A 1 96 ? -9.303 7.609 21.930 1.00 92.38 96 ALA A CA 1
ATOM 727 C C . ALA A 1 96 ? -8.085 6.991 21.232 1.00 92.38 96 ALA A C 1
ATOM 729 O O . ALA A 1 96 ? -7.080 6.673 21.863 1.00 92.38 96 ALA A O 1
ATOM 730 N N . LEU A 1 97 ? -8.177 6.839 19.914 1.00 92.56 97 LEU A N 1
ATOM 731 C CA . LEU A 1 97 ? -7.074 6.463 19.045 1.00 92.56 97 LEU A CA 1
ATOM 732 C C . LEU A 1 97 ? -6.401 7.721 18.495 1.00 92.56 97 LEU A C 1
ATOM 734 O O . LEU A 1 97 ? -7.053 8.693 18.118 1.00 92.56 97 LEU A O 1
ATOM 738 N N . HIS A 1 98 ? -5.075 7.677 18.406 1.00 93.00 98 HIS A N 1
ATOM 739 C CA . HIS A 1 98 ? -4.269 8.729 17.775 1.00 93.00 98 HIS A CA 1
ATOM 740 C C . HIS A 1 98 ? -4.032 8.480 16.280 1.00 93.00 98 HIS A C 1
ATOM 742 O O . HIS A 1 98 ? -3.326 9.245 15.632 1.00 93.00 98 HIS A O 1
ATOM 748 N N . ASP A 1 99 ? -4.576 7.386 15.753 1.00 94.25 99 ASP A N 1
ATOM 749 C CA . ASP A 1 99 ? -4.430 6.991 14.358 1.00 94.25 99 ASP A CA 1
ATOM 750 C C . ASP A 1 99 ? -5.473 7.658 13.482 1.00 94.25 99 ASP A C 1
ATOM 752 O O . ASP A 1 99 ? -6.577 7.944 13.927 1.00 94.25 99 ASP A O 1
ATOM 756 N N . GLU A 1 100 ? -5.146 7.846 12.213 1.00 94.06 100 GLU A N 1
ATOM 757 C CA . GLU A 1 100 ? -6.066 8.427 11.249 1.00 94.06 100 GLU A CA 1
ATOM 758 C C . GLU A 1 100 ? -7.355 7.602 11.093 1.00 94.06 100 GLU A C 1
ATOM 760 O O . GLU A 1 100 ? -7.321 6.374 10.956 1.00 94.06 100 GLU A O 1
ATOM 765 N N . ALA A 1 101 ? -8.504 8.278 11.049 1.00 94.69 101 ALA A N 1
ATOM 766 C CA . ALA A 1 101 ? -9.808 7.642 10.894 1.00 94.69 101 ALA A CA 1
ATOM 767 C C . ALA A 1 101 ? -9.903 6.762 9.634 1.00 94.69 101 ALA A C 1
ATOM 769 O O . ALA A 1 101 ? -10.520 5.695 9.687 1.00 94.69 101 ALA A O 1
ATOM 770 N N . SER A 1 102 ? -9.273 7.157 8.520 1.00 93.25 102 SER A N 1
ATOM 771 C CA . SER A 1 102 ? -9.265 6.362 7.283 1.00 93.25 102 SER A CA 1
ATOM 772 C C . SER A 1 102 ? -8.532 5.023 7.480 1.00 93.25 102 SER A C 1
ATOM 774 O O . SER A 1 102 ? -9.031 3.966 7.078 1.00 93.25 102 SER A O 1
ATOM 776 N N . HIS A 1 103 ? -7.403 5.043 8.198 1.00 94.69 103 HIS A N 1
ATOM 777 C CA . HIS A 1 103 ? -6.623 3.859 8.538 1.00 94.69 103 HIS A CA 1
ATOM 778 C C . HIS A 1 103 ? -7.399 2.945 9.484 1.00 94.69 103 HIS A C 1
ATOM 780 O O . HIS A 1 103 ? -7.483 1.741 9.233 1.00 94.69 103 HIS A O 1
ATOM 786 N N . VAL A 1 104 ? -8.025 3.513 10.523 1.00 95.19 104 VAL A N 1
ATOM 787 C CA . VAL A 1 104 ? -8.870 2.768 11.472 1.00 95.19 104 VAL A CA 1
ATOM 788 C C . VAL A 1 104 ? -10.032 2.101 10.738 1.00 95.19 104 VAL A C 1
ATOM 790 O O . VAL A 1 104 ? -10.260 0.905 10.910 1.00 95.19 104 VAL A O 1
ATOM 793 N N . ARG A 1 105 ? -10.722 2.823 9.848 1.00 94.75 105 ARG A N 1
ATOM 794 C CA . ARG A 1 105 ? -11.808 2.277 9.021 1.00 94.75 105 ARG A CA 1
ATOM 795 C C . ARG A 1 105 ? -11.338 1.106 8.160 1.00 94.75 105 ARG A C 1
ATOM 797 O O . ARG A 1 105 ? -12.009 0.073 8.110 1.00 94.75 105 ARG A O 1
ATOM 804 N N . GLY A 1 106 ? -10.203 1.257 7.478 1.00 92.25 106 GLY A N 1
ATOM 805 C CA . GLY A 1 106 ? -9.611 0.194 6.668 1.00 92.25 106 GLY A CA 1
ATOM 806 C C . GLY A 1 106 ? -9.279 -1.037 7.513 1.00 92.25 106 GLY A C 1
ATOM 807 O O . GLY A 1 106 ? -9.644 -2.156 7.153 1.00 92.25 106 GLY A O 1
ATOM 808 N N . PHE A 1 107 ? -8.638 -0.829 8.661 1.00 93.56 107 PHE A N 1
ATOM 809 C CA . PHE A 1 107 ? -8.275 -1.891 9.593 1.00 93.56 107 PHE A CA 1
ATOM 810 C C . PHE A 1 107 ? -9.508 -2.640 10.121 1.00 93.56 107 PHE A C 1
ATOM 812 O O . PHE A 1 107 ? -9.554 -3.867 10.059 1.00 93.56 107 PHE A O 1
ATOM 819 N N . LEU A 1 108 ? -10.556 -1.923 10.542 1.00 93.62 108 LEU A N 1
ATOM 820 C CA . LEU A 1 108 ? -11.818 -2.520 10.994 1.00 93.62 108 LEU A CA 1
ATOM 821 C C . LEU A 1 108 ? -12.534 -3.297 9.884 1.00 93.62 108 LEU A C 1
ATOM 823 O O . LEU A 1 108 ? -13.055 -4.386 10.132 1.00 93.62 108 LEU A O 1
ATOM 827 N N . ARG A 1 109 ? -12.527 -2.786 8.646 1.00 91.75 109 ARG A N 1
ATOM 828 C CA . ARG A 1 109 ? -13.077 -3.494 7.478 1.00 91.75 109 ARG A CA 1
ATOM 829 C C . ARG A 1 109 ? -12.409 -4.841 7.292 1.00 91.75 109 ARG A C 1
ATOM 831 O O . ARG A 1 109 ? -13.090 -5.864 7.225 1.00 91.75 109 ARG A O 1
ATOM 838 N N . VAL A 1 110 ? -11.091 -4.827 7.303 1.00 89.94 110 VAL A N 1
ATOM 839 C CA . VAL A 1 110 ? -10.256 -6.003 7.141 1.00 89.94 110 VAL A CA 1
ATOM 840 C C . VAL A 1 110 ? -10.427 -7.002 8.299 1.00 89.94 110 VAL A C 1
ATOM 842 O O . VAL A 1 110 ? -10.543 -8.200 8.050 1.00 89.94 110 VAL A O 1
ATOM 845 N N . LEU A 1 111 ? -10.545 -6.537 9.547 1.00 89.75 111 LEU A N 1
ATOM 846 C CA . LEU A 1 111 ? -10.849 -7.397 10.699 1.00 89.75 111 LEU A CA 1
ATOM 847 C C . LEU A 1 111 ? -12.246 -8.023 10.630 1.00 89.75 111 LEU A C 1
ATOM 849 O O . LEU A 1 111 ? -12.436 -9.175 11.024 1.00 89.75 111 LEU A O 1
ATOM 853 N N . SER A 1 112 ? -13.237 -7.262 10.158 1.00 89.88 112 SER A N 1
ATOM 854 C CA . SER A 1 112 ? -14.632 -7.715 10.117 1.00 89.88 112 SER A CA 1
ATOM 855 C C . SER A 1 112 ? -14.850 -8.830 9.108 1.00 89.88 112 SER A C 1
ATOM 857 O O . SER A 1 112 ? -15.629 -9.748 9.367 1.00 89.88 112 SER A O 1
ATOM 859 N N . LYS A 1 113 ? -14.143 -8.751 7.982 1.00 86.12 113 LYS A N 1
ATOM 860 C CA . LYS A 1 113 ? -14.244 -9.676 6.861 1.00 86.12 113 LYS A CA 1
ATOM 861 C C . LYS A 1 113 ? -12.849 -9.876 6.273 1.00 86.12 113 LYS A C 1
ATOM 863 O O . LYS A 1 113 ? -12.513 -9.202 5.297 1.00 86.12 113 LYS A O 1
ATOM 868 N N . PRO A 1 114 ? -12.019 -10.767 6.836 1.00 78.38 114 PRO A N 1
ATOM 869 C CA . PRO A 1 114 ? -10.679 -11.032 6.313 1.00 78.38 114 PRO A CA 1
ATOM 870 C C . PRO A 1 114 ? -10.690 -11.433 4.832 1.00 78.38 114 PRO A C 1
ATOM 872 O O . PRO A 1 114 ? -9.778 -11.099 4.085 1.00 78.38 114 PRO A O 1
ATOM 875 N N . GLU A 1 115 ? -11.768 -12.064 4.365 1.00 77.56 115 GLU A N 1
ATOM 876 C CA . GLU A 1 115 ? -11.997 -12.374 2.955 1.00 77.56 115 GLU A CA 1
ATOM 877 C C . GLU A 1 115 ? -12.168 -11.139 2.053 1.00 77.56 115 GLU A C 1
ATOM 879 O O . GLU A 1 115 ? -11.986 -11.225 0.844 1.00 77.56 115 GLU A O 1
ATOM 884 N N . THR A 1 116 ? -12.475 -9.968 2.611 1.00 68.88 116 THR A N 1
ATOM 885 C CA . THR A 1 116 ? -12.543 -8.709 1.848 1.00 68.88 116 THR A CA 1
ATOM 886 C C . THR A 1 116 ? -11.187 -8.031 1.680 1.00 68.88 116 THR A C 1
ATOM 888 O O . THR A 1 116 ? -11.087 -7.092 0.895 1.00 68.88 116 THR A O 1
ATOM 891 N N . VAL A 1 117 ? -10.131 -8.532 2.341 1.00 66.19 117 VAL A N 1
ATOM 892 C CA . VAL A 1 117 ? -8.738 -8.156 2.024 1.00 66.19 117 VAL A CA 1
ATOM 893 C C . VAL A 1 117 ? -8.390 -8.548 0.594 1.00 66.19 117 VAL A C 1
ATOM 895 O O . VAL A 1 117 ? -7.529 -7.926 -0.022 1.00 66.19 117 VAL A O 1
ATOM 898 N N . PHE A 1 118 ? -9.067 -9.564 0.050 1.00 68.56 118 PHE A N 1
ATOM 899 C CA . PHE A 1 118 ? -8.910 -9.987 -1.331 1.00 68.56 118 PHE A CA 1
ATOM 900 C C . PHE A 1 118 ? -9.570 -8.971 -2.265 1.00 68.56 118 PHE A C 1
ATOM 902 O O . PHE A 1 118 ? -10.614 -9.223 -2.869 1.00 68.56 118 PHE A O 1
ATOM 909 N N . LEU A 1 119 ? -8.916 -7.819 -2.418 1.00 82.19 119 LEU A N 1
ATOM 910 C CA . LEU A 1 119 ? -9.062 -7.024 -3.623 1.00 82.19 119 LEU A CA 1
ATOM 911 C C . LEU A 1 119 ? -8.849 -7.953 -4.828 1.00 82.19 119 LEU A C 1
ATOM 913 O O . LEU A 1 119 ? -8.129 -8.959 -4.727 1.00 82.19 119 LEU A O 1
ATOM 917 N N . PRO A 1 120 ? -9.486 -7.673 -5.976 1.00 85.69 120 PRO A N 1
ATOM 918 C CA . PRO A 1 120 ? -9.147 -8.372 -7.201 1.00 85.69 120 PRO A CA 1
ATOM 919 C C . PRO A 1 120 ? -7.632 -8.379 -7.353 1.00 85.69 120 PRO A C 1
ATOM 921 O O . PRO A 1 120 ? -6.993 -7.343 -7.173 1.00 85.69 120 PRO A O 1
ATOM 924 N N . ARG A 1 121 ? -7.055 -9.549 -7.635 1.00 81.94 121 ARG A N 1
ATOM 925 C CA . ARG A 1 121 ? -5.612 -9.644 -7.836 1.00 81.94 121 ARG A CA 1
ATOM 926 C C . ARG A 1 121 ? -5.201 -8.563 -8.826 1.00 81.94 121 ARG A C 1
ATOM 928 O O . ARG A 1 121 ? -5.829 -8.450 -9.881 1.00 81.94 121 ARG A O 1
ATOM 935 N N . TYR A 1 122 ? -4.155 -7.826 -8.478 1.00 83.88 122 TYR A N 1
ATOM 936 C CA . TYR A 1 122 ? -3.615 -6.727 -9.257 1.00 83.88 122 TYR A CA 1
ATOM 937 C C . TYR A 1 122 ? -4.423 -5.430 -9.259 1.00 83.88 122 TYR A C 1
ATOM 939 O O . TYR A 1 122 ? -4.311 -4.629 -10.190 1.00 83.88 122 TYR A O 1
ATOM 947 N N . HIS A 1 123 ? -5.236 -5.209 -8.235 1.00 86.44 123 HIS A N 1
ATOM 948 C CA . HIS A 1 123 ? -5.951 -3.954 -8.096 1.00 86.44 123 HIS A CA 1
ATOM 949 C C . HIS A 1 123 ? -4.958 -2.778 -8.050 1.00 86.44 123 HIS A C 1
ATOM 951 O O . HIS A 1 123 ? -4.006 -2.785 -7.269 1.00 86.44 123 HIS A O 1
ATOM 957 N N . HIS A 1 124 ? -5.170 -1.756 -8.886 1.00 86.75 124 HIS A N 1
ATOM 958 C CA . HIS A 1 124 ? -4.240 -0.623 -8.991 1.00 86.75 124 HIS A CA 1
ATOM 959 C C . HIS A 1 124 ? -4.057 0.094 -7.642 1.00 86.75 124 HIS A C 1
ATOM 961 O O . HIS A 1 124 ? -2.937 0.400 -7.243 1.00 86.75 124 HIS A O 1
ATOM 967 N N . GLN A 1 125 ? -5.140 0.201 -6.864 1.00 89.69 125 GLN A N 1
ATOM 968 C CA . GLN A 1 125 ? -5.141 0.814 -5.529 1.00 89.69 125 GLN A CA 1
ATOM 969 C C . GLN A 1 125 ? -4.783 -0.146 -4.383 1.00 89.69 125 GLN A C 1
ATOM 971 O O . GLN A 1 125 ? -5.003 0.207 -3.227 1.00 89.69 125 GLN A O 1
ATOM 976 N N . SER A 1 126 ? -4.286 -1.365 -4.646 1.00 90.94 126 SER A N 1
ATOM 977 C CA . SER A 1 126 ? -4.001 -2.338 -3.573 1.00 90.94 126 SER A CA 1
ATOM 978 C C . SER A 1 126 ? -3.115 -1.756 -2.475 1.00 90.94 126 SER A C 1
ATOM 980 O O . SER A 1 126 ? -3.432 -1.887 -1.297 1.00 90.94 126 SER A O 1
ATOM 982 N N . ALA A 1 127 ? -2.022 -1.086 -2.846 1.00 92.38 127 ALA A N 1
ATOM 983 C CA . ALA A 1 127 ? -1.104 -0.506 -1.872 1.00 92.38 127 ALA A CA 1
ATOM 984 C C . ALA A 1 127 ? -1.742 0.650 -1.083 1.00 92.38 127 ALA A C 1
ATOM 986 O O . ALA A 1 127 ? -1.622 0.686 0.135 1.00 92.38 127 ALA A O 1
ATOM 987 N N . GLU A 1 128 ? -2.480 1.537 -1.748 1.00 91.56 128 GLU A N 1
ATOM 988 C CA . GLU A 1 128 ? -3.154 2.674 -1.107 1.00 91.56 128 GLU A CA 1
ATOM 989 C C . GLU A 1 128 ? -4.230 2.213 -0.111 1.00 91.56 128 GLU A C 1
ATOM 991 O O . GLU A 1 128 ? -4.227 2.616 1.050 1.00 91.56 128 GLU A O 1
ATOM 996 N N . LEU A 1 129 ? -5.095 1.281 -0.524 1.00 91.56 129 LEU A N 1
ATOM 997 C CA . LEU A 1 129 ? -6.176 0.757 0.316 1.00 91.56 129 LEU A CA 1
ATOM 998 C C . LEU A 1 129 ? -5.668 -0.086 1.494 1.00 91.56 129 LEU A C 1
ATOM 1000 O O . LEU A 1 129 ? -6.333 -0.156 2.529 1.00 91.56 129 LEU A O 1
ATOM 1004 N N . LEU A 1 130 ? -4.519 -0.750 1.339 1.00 93.81 130 LEU A N 1
ATOM 1005 C CA . LEU A 1 130 ? -3.954 -1.641 2.356 1.00 93.81 130 LEU A CA 1
ATOM 1006 C C . LEU A 1 130 ? -2.890 -0.977 3.235 1.00 93.81 130 LEU A C 1
ATOM 1008 O O . LEU A 1 130 ? -2.505 -1.578 4.237 1.00 93.81 130 LEU A O 1
ATOM 1012 N N . MET A 1 131 ? -2.459 0.251 2.933 1.00 93.69 131 MET A N 1
ATOM 1013 C CA . MET A 1 131 ? -1.457 0.974 3.721 1.00 93.69 131 MET A CA 1
ATOM 1014 C C . MET A 1 131 ? -1.900 1.185 5.171 1.00 93.69 131 MET A C 1
ATOM 1016 O O . MET A 1 131 ? -1.226 0.721 6.090 1.00 93.69 131 MET A O 1
ATOM 1020 N N . GLY A 1 132 ? -3.052 1.824 5.384 1.00 94.06 132 GLY A N 1
ATOM 1021 C CA . GLY A 1 132 ? -3.614 2.047 6.720 1.00 94.06 132 GLY A CA 1
ATOM 1022 C C . GLY A 1 132 ? -3.819 0.754 7.521 1.00 94.06 132 GLY A C 1
ATOM 1023 O O . GLY A 1 132 ? -3.290 0.640 8.630 1.00 94.06 132 GLY A O 1
ATOM 1024 N N . PRO A 1 133 ? -4.516 -0.257 6.963 1.00 94.38 133 PRO A N 1
ATOM 1025 C CA . PRO A 1 133 ? -4.644 -1.570 7.591 1.00 94.38 133 PRO A CA 1
ATOM 1026 C C . PRO A 1 133 ? -3.304 -2.211 7.962 1.00 94.38 133 PRO A C 1
ATOM 1028 O O . PRO A 1 133 ? -3.187 -2.768 9.051 1.00 94.38 133 PRO A O 1
ATOM 1031 N N . LEU A 1 134 ? -2.293 -2.133 7.089 1.00 94.50 134 LEU A N 1
ATOM 1032 C CA . LEU A 1 134 ? -0.973 -2.705 7.343 1.00 94.50 134 LEU A CA 1
ATOM 1033 C C . LEU A 1 134 ? -0.248 -1.965 8.473 1.00 94.50 134 LEU A C 1
ATOM 1035 O O . LEU A 1 134 ? 0.268 -2.616 9.378 1.00 94.50 134 LEU A O 1
ATOM 1039 N N . LEU A 1 135 ? -0.252 -0.628 8.457 1.00 94.31 135 LEU A N 1
ATOM 1040 C CA . LEU A 1 135 ? 0.342 0.203 9.511 1.00 94.31 135 LEU A CA 1
ATOM 1041 C C . LEU A 1 135 ? -0.253 -0.120 10.882 1.00 94.31 135 LEU A C 1
ATOM 1043 O O . LEU A 1 135 ? 0.486 -0.347 11.842 1.00 94.31 135 LEU A O 1
ATOM 1047 N N . LEU A 1 136 ? -1.581 -0.214 10.965 1.00 94.31 136 LEU A N 1
ATOM 1048 C CA . LEU A 1 136 ? -2.261 -0.558 12.211 1.00 94.31 136 LEU A CA 1
ATOM 1049 C C . LEU A 1 136 ? -2.053 -2.019 12.605 1.00 94.31 136 LEU A C 1
ATOM 1051 O O . LEU A 1 136 ? -1.879 -2.296 13.787 1.00 94.31 136 LEU A O 1
ATOM 1055 N N . ALA A 1 137 ? -1.978 -2.949 11.651 1.00 93.06 137 ALA A N 1
ATOM 1056 C CA . ALA A 1 137 ? -1.644 -4.338 11.954 1.00 93.06 137 ALA A CA 1
ATOM 1057 C C . ALA A 1 137 ? -0.242 -4.474 12.568 1.00 93.06 137 ALA A C 1
ATOM 1059 O O . ALA A 1 137 ? -0.057 -5.269 13.484 1.00 93.06 137 ALA A O 1
ATOM 1060 N N . ILE A 1 138 ? 0.731 -3.677 12.119 1.00 92.69 138 ILE A N 1
ATOM 1061 C CA . ILE A 1 138 ? 2.074 -3.629 12.716 1.00 92.69 138 ILE A CA 1
ATOM 1062 C C . ILE A 1 138 ? 2.015 -3.011 14.112 1.00 92.69 138 ILE A C 1
ATOM 1064 O O . ILE A 1 138 ? 2.489 -3.618 15.071 1.00 92.69 138 ILE A O 1
ATOM 1068 N N . LYS A 1 139 ? 1.417 -1.817 14.228 1.00 92.25 139 LYS A N 1
ATOM 1069 C CA . LYS A 1 139 ? 1.328 -1.056 15.482 1.00 92.25 139 LYS A CA 1
ATOM 1070 C C . LYS A 1 139 ? 0.650 -1.863 16.586 1.00 92.25 139 LYS A C 1
ATOM 1072 O O . LYS A 1 139 ? 1.115 -1.873 17.720 1.00 92.25 139 LYS A O 1
ATOM 1077 N N . TYR A 1 140 ? -0.430 -2.548 16.230 1.00 91.56 140 TYR A N 1
ATOM 1078 C CA . TYR A 1 140 ? -1.276 -3.308 17.142 1.00 91.56 140 TYR A CA 1
ATOM 1079 C C . TYR A 1 140 ? -0.948 -4.802 17.179 1.00 91.56 140 TYR A C 1
ATOM 1081 O O . TYR A 1 140 ? -1.715 -5.578 17.745 1.00 91.56 140 TYR A O 1
ATOM 1089 N N . GLN A 1 141 ? 0.189 -5.201 16.593 1.00 91.12 141 GLN A N 1
ATOM 1090 C CA . GLN A 1 141 ? 0.713 -6.572 16.616 1.00 91.12 141 GLN A CA 1
ATOM 1091 C C . GLN A 1 141 ? -0.301 -7.627 16.135 1.00 91.12 141 GLN A C 1
ATOM 1093 O O . GLN A 1 141 ? -0.348 -8.755 16.622 1.00 91.12 141 GLN A O 1
ATOM 1098 N N . ALA A 1 142 ? -1.118 -7.274 15.143 1.00 90.25 142 ALA A N 1
ATOM 1099 C CA . ALA A 1 142 ? -2.027 -8.195 14.474 1.00 90.25 142 ALA A CA 1
ATOM 1100 C C . ALA A 1 142 ? -1.265 -8.995 13.400 1.00 90.25 142 ALA A C 1
ATOM 1102 O O . ALA A 1 142 ? -1.512 -8.842 12.202 1.00 90.25 142 ALA A O 1
ATOM 1103 N N . ASP A 1 143 ? -0.312 -9.832 13.826 1.00 90.00 143 ASP A N 1
ATOM 1104 C CA . ASP A 1 143 ? 0.635 -10.536 12.945 1.00 90.00 143 ASP A CA 1
ATOM 1105 C C . ASP A 1 143 ? -0.056 -11.359 11.852 1.00 90.00 143 ASP A C 1
ATOM 1107 O O . ASP A 1 143 ? 0.303 -11.258 10.681 1.00 90.00 143 ASP A O 1
ATOM 1111 N N . ALA A 1 144 ? -1.102 -12.113 12.208 1.00 88.62 144 ALA A N 1
ATOM 1112 C CA . ALA A 1 144 ? -1.858 -12.909 11.242 1.00 88.62 144 ALA A CA 1
ATOM 1113 C C . ALA A 1 144 ? -2.454 -12.031 10.134 1.00 88.62 144 ALA A C 1
ATOM 1115 O O . ALA A 1 144 ? -2.468 -12.414 8.964 1.00 88.62 144 ALA A O 1
ATOM 1116 N N . LEU A 1 145 ? -2.919 -10.834 10.497 1.00 90.00 145 LEU A N 1
ATOM 1117 C CA . LEU A 1 145 ? -3.463 -9.907 9.527 1.00 90.00 145 LEU A CA 1
ATOM 1118 C C . LEU A 1 145 ? -2.368 -9.257 8.675 1.00 90.00 145 LEU A C 1
ATOM 1120 O O . LEU A 1 145 ? -2.505 -9.185 7.452 1.00 90.00 145 LEU A O 1
ATOM 1124 N N . ARG A 1 146 ? -1.275 -8.818 9.309 1.00 92.50 146 ARG A N 1
ATOM 1125 C CA . ARG A 1 146 ? -0.092 -8.296 8.616 1.00 92.50 146 ARG A CA 1
ATOM 1126 C C . ARG A 1 146 ? 0.371 -9.283 7.547 1.00 92.50 146 ARG A C 1
ATOM 1128 O O . ARG A 1 146 ? 0.581 -8.888 6.405 1.00 92.50 146 ARG A O 1
ATOM 1135 N N . ASP A 1 147 ? 0.483 -10.559 7.897 1.00 91.19 147 ASP A N 1
ATOM 1136 C CA . ASP A 1 147 ? 0.985 -11.596 7.002 1.00 91.19 147 ASP A CA 1
ATOM 1137 C C . ASP A 1 147 ? 0.041 -11.834 5.811 1.00 91.19 147 ASP A C 1
ATOM 1139 O O . ASP A 1 147 ? 0.512 -11.985 4.682 1.00 91.19 147 ASP A O 1
ATOM 1143 N N . VAL A 1 148 ? -1.282 -11.786 6.021 1.00 90.81 148 VAL A N 1
ATOM 1144 C CA . VAL A 1 148 ? -2.278 -11.856 4.935 1.00 90.81 148 VAL A CA 1
ATOM 1145 C C . VAL A 1 148 ? -2.159 -10.657 3.992 1.00 90.81 148 VAL A C 1
ATOM 1147 O O . VAL A 1 148 ? -2.132 -10.843 2.774 1.00 90.81 148 VAL A O 1
ATOM 1150 N N . ILE A 1 149 ? -2.040 -9.439 4.529 1.00 91.94 149 ILE A N 1
ATOM 1151 C CA . ILE A 1 149 ? -1.886 -8.220 3.720 1.00 91.94 149 ILE A CA 1
ATOM 1152 C C . ILE A 1 149 ? -0.575 -8.262 2.925 1.00 91.94 149 ILE A C 1
ATOM 1154 O O . ILE A 1 149 ? -0.571 -8.019 1.719 1.00 91.94 149 ILE A O 1
ATOM 1158 N N . VAL A 1 150 ? 0.538 -8.623 3.569 1.00 92.31 150 VAL A N 1
ATOM 1159 C CA . VAL A 1 150 ? 1.844 -8.756 2.908 1.00 92.31 150 VAL A CA 1
ATOM 1160 C C . VAL A 1 150 ? 1.786 -9.822 1.818 1.00 92.31 150 VAL A C 1
ATOM 1162 O O . VAL A 1 150 ? 2.299 -9.601 0.723 1.00 92.31 150 VAL A O 1
ATOM 1165 N N . LEU A 1 151 ? 1.151 -10.968 2.072 1.00 90.44 151 LEU A N 1
ATOM 1166 C CA . LEU A 1 151 ? 0.986 -12.016 1.067 1.00 90.44 151 LEU A CA 1
ATOM 1167 C C . LEU A 1 151 ? 0.178 -11.519 -0.138 1.00 90.44 151 LEU A C 1
ATOM 1169 O O . LEU A 1 151 ? 0.550 -11.813 -1.275 1.00 90.44 151 LEU A O 1
ATOM 1173 N N . HIS A 1 152 ? -0.881 -10.744 0.102 1.00 90.44 152 HIS A N 1
ATOM 1174 C CA . HIS A 1 152 ? -1.689 -10.137 -0.951 1.00 90.44 152 HIS A CA 1
ATOM 1175 C C . HIS A 1 152 ? -0.869 -9.153 -1.798 1.00 90.44 152 HIS A C 1
ATOM 1177 O O . HIS A 1 152 ? -0.762 -9.326 -3.011 1.00 90.44 152 HIS A O 1
ATOM 1183 N N . LEU A 1 153 ? -0.185 -8.200 -1.157 1.00 91.38 153 LEU A N 1
ATOM 1184 C CA . LEU A 1 153 ? 0.682 -7.233 -1.836 1.00 91.38 153 LEU A CA 1
ATOM 1185 C C . LEU A 1 153 ? 1.804 -7.925 -2.629 1.00 91.38 153 LEU A C 1
ATOM 1187 O O . LEU A 1 153 ? 2.125 -7.521 -3.742 1.00 91.38 153 LEU A O 1
ATOM 1191 N N . ARG A 1 154 ? 2.369 -9.023 -2.117 1.00 89.50 154 ARG A N 1
ATOM 1192 C CA . ARG A 1 154 ? 3.351 -9.832 -2.863 1.00 89.50 154 ARG A CA 1
ATOM 1193 C C . ARG A 1 154 ? 2.743 -10.554 -4.058 1.00 89.50 154 ARG A C 1
ATOM 1195 O O . ARG A 1 154 ? 3.416 -10.747 -5.061 1.00 89.50 154 ARG A O 1
ATOM 1202 N N . ALA A 1 155 ? 1.493 -10.998 -3.975 1.00 87.50 155 ALA A N 1
ATOM 1203 C CA . ALA A 1 155 ? 0.834 -11.661 -5.097 1.00 87.50 155 ALA A CA 1
ATOM 1204 C C . ALA A 1 155 ? 0.559 -10.699 -6.267 1.00 87.50 155 ALA A C 1
ATOM 1206 O O . ALA A 1 155 ? 0.450 -11.158 -7.417 1.00 87.50 155 ALA A O 1
ATOM 1207 N N . ASP A 1 156 ? 0.479 -9.403 -5.957 1.00 87.94 156 ASP A N 1
ATOM 1208 C CA . ASP A 1 156 ? 0.244 -8.304 -6.886 1.00 87.94 156 ASP A CA 1
ATOM 1209 C C . ASP A 1 156 ? 1.505 -7.874 -7.652 1.00 87.94 156 ASP A C 1
ATOM 1211 O O . ASP A 1 156 ? 1.415 -7.462 -8.815 1.00 87.94 156 ASP A O 1
ATOM 1215 N N . TRP A 1 157 ? 2.682 -8.076 -7.057 1.00 85.94 157 TRP A N 1
ATOM 1216 C CA . TRP A 1 157 ? 3.983 -7.765 -7.647 1.00 85.94 157 TRP A CA 1
ATOM 1217 C C . TRP A 1 157 ? 4.783 -9.052 -7.915 1.00 85.94 157 TRP A C 1
ATOM 1219 O O . TRP A 1 157 ? 5.226 -9.710 -6.979 1.00 85.94 157 TRP A O 1
ATOM 1229 N N . PRO A 1 158 ? 4.997 -9.473 -9.175 1.00 78.62 158 PRO A N 1
ATOM 1230 C CA . PRO A 1 158 ? 5.720 -10.713 -9.454 1.00 78.62 158 PRO A CA 1
ATOM 1231 C C . PRO A 1 158 ? 7.189 -10.627 -9.002 1.00 78.62 158 PRO A C 1
ATOM 1233 O O . PRO A 1 158 ? 7.940 -9.770 -9.455 1.00 78.62 158 PRO A O 1
ATOM 1236 N N . ILE A 1 159 ? 7.604 -11.554 -8.135 1.00 69.38 159 ILE A N 1
ATOM 1237 C CA . ILE A 1 159 ? 8.966 -11.641 -7.583 1.00 69.38 159 ILE A CA 1
ATOM 1238 C C . ILE A 1 159 ? 9.997 -11.952 -8.687 1.00 69.38 159 ILE A C 1
ATOM 1240 O O . ILE A 1 159 ? 9.819 -12.902 -9.452 1.00 69.38 159 ILE A O 1
ATOM 1244 N N . ASN A 1 160 ? 11.107 -11.202 -8.700 1.00 62.50 160 ASN A N 1
ATOM 1245 C CA . ASN A 1 160 ? 12.412 -11.534 -9.305 1.00 62.50 160 ASN A CA 1
ATOM 1246 C C . ASN A 1 160 ? 12.407 -11.975 -10.775 1.00 62.50 160 ASN A C 1
ATOM 1248 O O . ASN A 1 160 ? 13.263 -12.744 -11.220 1.00 62.50 160 ASN A O 1
ATOM 1252 N N . SER A 1 161 ? 11.434 -11.527 -11.559 1.00 71.44 161 SER A N 1
ATOM 1253 C CA . SER A 1 161 ? 11.457 -11.787 -12.987 1.00 71.44 161 SER A CA 1
ATOM 1254 C C . SER A 1 161 ? 10.829 -10.627 -13.724 1.00 71.44 161 SER A C 1
ATOM 1256 O O . SER A 1 161 ? 9.616 -10.584 -13.936 1.00 71.44 161 SER A O 1
ATOM 1258 N N . TYR A 1 162 ? 11.692 -9.731 -14.203 1.00 74.12 162 TYR A N 1
ATOM 1259 C CA . TYR A 1 162 ? 11.348 -8.776 -15.250 1.00 74.12 162 TYR A CA 1
ATOM 1260 C C . TYR A 1 162 ? 10.544 -9.454 -16.377 1.00 74.12 162 TYR A C 1
ATOM 1262 O O . TYR A 1 162 ? 9.548 -8.920 -16.858 1.00 74.12 162 TYR A O 1
ATOM 1270 N N . ALA A 1 163 ? 10.899 -10.694 -16.738 1.00 79.06 163 ALA A N 1
ATOM 1271 C CA . ALA A 1 163 ? 10.167 -11.471 -17.733 1.00 79.06 163 ALA A CA 1
ATOM 1272 C C . ALA A 1 163 ? 8.724 -11.814 -17.309 1.00 79.06 163 ALA A C 1
ATOM 1274 O O . ALA A 1 163 ? 7.832 -11.777 -18.156 1.00 79.06 163 ALA A O 1
ATOM 1275 N N . ALA A 1 164 ? 8.470 -12.128 -16.034 1.00 81.69 164 ALA A N 1
ATOM 1276 C CA . ALA A 1 164 ? 7.122 -12.384 -15.524 1.00 81.69 164 ALA A CA 1
ATOM 1277 C C . ALA A 1 164 ? 6.267 -11.110 -15.498 1.00 81.69 164 ALA A C 1
ATOM 1279 O O . ALA A 1 164 ? 5.124 -11.139 -15.956 1.00 81.69 164 ALA A O 1
ATOM 1280 N N . TRP A 1 165 ? 6.834 -9.993 -15.031 1.00 79.25 165 TRP A N 1
ATOM 1281 C CA . TRP A 1 165 ? 6.167 -8.689 -15.066 1.00 79.25 165 TRP A CA 1
ATOM 1282 C C . TRP A 1 165 ? 5.843 -8.261 -16.499 1.00 79.25 165 TRP A C 1
ATOM 1284 O O . TRP A 1 165 ? 4.700 -7.936 -16.814 1.00 79.25 165 TRP A O 1
ATOM 1294 N N . LYS A 1 166 ? 6.814 -8.386 -17.410 1.00 75.88 166 LYS A N 1
ATOM 1295 C CA . LYS A 1 166 ? 6.629 -8.063 -18.823 1.00 75.88 166 LYS A CA 1
ATOM 1296 C C . LYS A 1 166 ? 5.559 -8.937 -19.461 1.00 75.88 166 LYS A C 1
ATOM 1298 O O . LYS A 1 166 ? 4.643 -8.420 -20.089 1.00 75.88 166 LYS A O 1
ATOM 1303 N N . LYS A 1 167 ? 5.641 -10.265 -19.293 1.00 80.62 167 LYS A N 1
ATOM 1304 C CA . LYS A 1 167 ? 4.641 -11.210 -19.823 1.00 80.62 167 LYS A CA 1
ATOM 1305 C C . LYS A 1 167 ? 3.229 -10.809 -19.401 1.00 80.62 167 LYS A C 1
ATOM 1307 O O . LYS A 1 167 ? 2.307 -10.948 -20.198 1.00 80.62 167 LYS A O 1
ATOM 1312 N N . ARG A 1 168 ? 3.080 -10.304 -18.178 1.00 75.56 168 ARG A N 1
ATOM 1313 C CA . ARG A 1 168 ? 1.809 -9.830 -17.656 1.00 75.56 168 ARG A CA 1
ATOM 1314 C C . ARG A 1 168 ? 1.346 -8.531 -18.300 1.00 75.56 168 ARG A C 1
ATOM 1316 O O . ARG A 1 168 ? 0.208 -8.526 -18.746 1.00 75.56 168 ARG A O 1
ATOM 1323 N N . GLN A 1 169 ? 2.181 -7.492 -18.399 1.00 71.44 169 GLN A N 1
ATOM 1324 C CA . GLN A 1 169 ? 1.776 -6.234 -19.050 1.00 71.44 169 GLN A CA 1
ATOM 1325 C C . GLN A 1 169 ? 1.171 -6.471 -20.444 1.00 71.44 169 GLN A C 1
ATOM 1327 O O . GLN A 1 169 ? 0.223 -5.802 -20.843 1.00 71.44 169 GLN A O 1
ATOM 1332 N N . TRP A 1 170 ? 1.658 -7.485 -21.164 1.00 64.25 170 TRP A N 1
ATOM 1333 C CA . TRP A 1 170 ? 1.113 -7.875 -22.468 1.00 64.25 170 TRP A CA 1
ATOM 1334 C C . TRP A 1 170 ? -0.216 -8.634 -22.422 1.00 64.25 170 TRP A C 1
ATOM 1336 O O . TRP A 1 170 ? -0.934 -8.656 -23.419 1.00 64.25 170 TRP A O 1
ATOM 1346 N N . GLN A 1 171 ? -0.522 -9.298 -21.310 1.00 68.56 171 GLN A N 1
ATOM 1347 C CA . GLN A 1 171 ? -1.765 -10.043 -21.104 1.00 68.56 171 GLN A CA 1
ATOM 1348 C C . GLN A 1 171 ? -2.893 -9.169 -20.544 1.00 68.56 171 GLN A C 1
ATOM 1350 O O . GLN A 1 171 ? -4.034 -9.629 -20.498 1.00 68.56 171 GLN A O 1
ATOM 1355 N N . GLU A 1 172 ? -2.600 -7.931 -20.136 1.00 65.94 172 GLU A N 1
ATOM 1356 C CA . GLU A 1 172 ? -3.607 -7.027 -19.589 1.00 65.94 172 GLU A CA 1
ATOM 1357 C C . GLU A 1 172 ? -4.623 -6.624 -20.675 1.00 65.94 172 GLU A C 1
ATOM 1359 O O . GLU A 1 172 ? -4.235 -6.155 -21.755 1.00 65.94 172 GLU A O 1
ATOM 1364 N N . PRO A 1 173 ? -5.936 -6.814 -20.436 1.00 62.97 173 PRO A N 1
ATOM 1365 C CA . PRO A 1 173 ? -6.960 -6.389 -21.376 1.00 62.97 173 PRO A CA 1
ATOM 1366 C C . PRO A 1 173 ? -6.875 -4.876 -21.587 1.00 62.97 173 PRO A C 1
ATOM 1368 O O . PRO A 1 173 ? -7.111 -4.089 -20.669 1.00 62.97 173 PRO A O 1
ATOM 1371 N N . LYS A 1 174 ? -6.572 -4.454 -22.818 1.00 57.53 174 LYS A N 1
ATOM 1372 C CA . LYS A 1 174 ? -6.642 -3.043 -23.209 1.00 57.53 174 LYS A CA 1
ATOM 1373 C C . LYS A 1 174 ? -8.094 -2.574 -23.073 1.00 57.53 174 LYS A C 1
ATOM 1375 O O . LYS A 1 174 ? -8.915 -2.912 -23.920 1.00 57.53 174 LYS A O 1
ATOM 1380 N N . GLY A 1 175 ? -8.417 -1.833 -22.012 1.00 56.50 175 GLY A N 1
ATOM 1381 C CA . GLY A 1 175 ? -9.754 -1.258 -21.825 1.00 56.50 175 GLY A CA 1
ATOM 1382 C C . GLY A 1 175 ? -10.275 -1.170 -20.391 1.00 56.50 175 GLY A C 1
ATOM 1383 O O . GLY A 1 175 ? -11.348 -0.606 -20.208 1.00 56.50 175 GLY A O 1
ATOM 1384 N N . PHE A 1 176 ? -9.563 -1.680 -19.380 1.00 55.50 176 PHE A N 1
ATOM 1385 C CA . PHE A 1 176 ? -9.961 -1.442 -17.989 1.00 55.50 176 PHE A CA 1
ATOM 1386 C C . PHE A 1 176 ? -9.612 -0.003 -17.562 1.00 55.50 176 PHE A C 1
ATOM 1388 O O . PHE A 1 176 ? -8.431 0.360 -17.595 1.00 55.50 176 PHE A O 1
ATOM 1395 N N . PRO A 1 177 ? -10.601 0.823 -17.163 1.00 53.66 177 PRO A N 1
ATOM 1396 C CA . PRO A 1 177 ? -10.320 2.113 -16.545 1.00 53.66 177 PRO A CA 1
ATOM 1397 C C . PRO A 1 177 ? -9.532 1.871 -15.251 1.00 53.66 177 PRO A C 1
ATOM 1399 O O . PRO A 1 177 ? -9.969 1.095 -14.405 1.00 53.66 177 PRO A O 1
ATOM 1402 N N . GLY A 1 178 ? -8.356 2.491 -15.129 1.00 56.16 178 GLY A N 1
ATOM 1403 C CA . GLY A 1 178 ? -7.459 2.337 -13.974 1.00 56.16 178 GLY A CA 1
ATOM 1404 C C . GLY A 1 178 ? -6.335 1.310 -14.144 1.00 56.16 178 GLY A C 1
ATOM 1405 O O . GLY A 1 178 ? -5.469 1.230 -13.285 1.00 56.16 178 GLY A O 1
ATOM 1406 N N . GLY A 1 179 ? -6.294 0.562 -15.255 1.00 63.06 179 GLY A N 1
ATOM 1407 C CA . GLY A 1 179 ? -5.282 -0.477 -15.464 1.00 63.06 179 GLY A CA 1
ATOM 1408 C C . GLY A 1 179 ? -5.453 -1.674 -14.520 1.00 63.06 179 GLY A C 1
ATOM 1409 O O . GLY A 1 179 ? -6.102 -1.607 -13.479 1.00 63.06 179 GLY A O 1
ATOM 1410 N N . THR A 1 180 ? -4.891 -2.818 -14.903 1.00 68.94 180 THR A N 1
ATOM 1411 C CA . THR A 1 180 ? -4.848 -4.018 -14.049 1.00 68.94 180 THR A CA 1
ATOM 1412 C C . THR A 1 180 ? -3.475 -4.183 -13.413 1.00 68.94 180 THR A C 1
ATOM 1414 O O . THR A 1 180 ? -3.089 -5.292 -13.056 1.00 68.94 180 THR A O 1
ATOM 1417 N N . SER A 1 181 ? -2.716 -3.092 -13.293 1.00 80.12 181 SER A N 1
ATOM 1418 C CA . SER A 1 181 ? -1.423 -3.078 -12.628 1.00 80.12 181 SER A CA 1
ATOM 1419 C C . SER A 1 181 ? -1.498 -2.265 -11.342 1.00 80.12 181 SER A C 1
ATOM 1421 O O . SER A 1 181 ? -1.988 -1.142 -11.398 1.00 80.12 181 SER A O 1
ATOM 1423 N N . PRO A 1 182 ? -0.988 -2.791 -10.212 1.00 88.62 182 PRO A N 1
ATOM 1424 C CA . PRO A 1 182 ? -0.721 -2.013 -9.012 1.00 88.62 182 PRO A CA 1
ATOM 1425 C C . PRO A 1 182 ? 0.031 -0.733 -9.359 1.00 88.62 182 PRO A C 1
ATOM 1427 O O . PRO A 1 182 ? 0.997 -0.782 -10.133 1.00 88.62 182 PRO A O 1
ATOM 1430 N N . ASP A 1 183 ? -0.399 0.384 -8.781 1.00 90.31 183 ASP A N 1
ATOM 1431 C CA . ASP A 1 183 ? 0.320 1.640 -8.918 1.00 90.31 183 ASP A CA 1
ATOM 1432 C C . ASP A 1 183 ? 1.661 1.546 -8.163 1.00 90.31 183 ASP A C 1
ATOM 1434 O O . ASP A 1 183 ? 1.687 1.153 -6.988 1.00 90.31 183 ASP A O 1
ATOM 1438 N N . PRO A 1 184 ? 2.795 1.860 -8.816 1.00 92.81 184 PRO A N 1
ATOM 1439 C CA . PRO A 1 184 ? 4.105 1.782 -8.185 1.00 92.81 184 PRO A CA 1
ATOM 1440 C C . PRO A 1 184 ? 4.304 2.817 -7.080 1.00 92.81 184 PRO A C 1
ATOM 1442 O O . PRO A 1 184 ? 4.936 2.488 -6.082 1.00 92.81 184 PRO A O 1
ATOM 1445 N N . GLU A 1 185 ? 3.770 4.033 -7.207 1.00 94.00 185 GLU A N 1
ATOM 1446 C CA . GLU A 1 185 ? 4.016 5.122 -6.252 1.00 94.00 185 GLU A CA 1
ATOM 1447 C C . GLU A 1 185 ? 3.468 4.809 -4.850 1.00 94.00 185 GLU A C 1
ATOM 1449 O O . GLU A 1 185 ? 4.252 4.831 -3.897 1.00 94.00 185 GLU A O 1
ATOM 1454 N N . PRO A 1 186 ? 2.188 4.408 -4.682 1.00 93.50 186 PRO A N 1
ATOM 1455 C CA . PRO A 1 186 ? 1.680 4.016 -3.370 1.00 93.50 186 PRO A CA 1
ATOM 1456 C C . PRO A 1 186 ? 2.375 2.769 -2.822 1.00 93.50 186 PRO A C 1
ATOM 1458 O O . PRO A 1 186 ? 2.503 2.621 -1.609 1.00 93.50 186 PRO A O 1
ATOM 1461 N N . PHE A 1 187 ? 2.847 1.868 -3.689 1.00 94.25 187 PHE A N 1
ATOM 1462 C CA . PHE A 1 187 ? 3.586 0.689 -3.249 1.00 94.25 187 PHE A CA 1
ATOM 1463 C C . PHE A 1 187 ? 4.982 1.039 -2.722 1.00 94.25 187 PHE A C 1
ATOM 1465 O O . PHE A 1 187 ? 5.351 0.562 -1.650 1.00 94.25 187 PHE A O 1
ATOM 1472 N N . ILE A 1 188 ? 5.740 1.883 -3.430 1.00 94.25 188 ILE A N 1
ATOM 1473 C CA . ILE A 1 188 ? 7.046 2.387 -2.976 1.00 94.25 188 ILE A CA 1
ATOM 1474 C C . ILE A 1 188 ? 6.874 3.068 -1.618 1.00 94.25 188 ILE A C 1
ATOM 1476 O O . ILE A 1 188 ? 7.527 2.669 -0.651 1.00 94.25 188 ILE A O 1
ATOM 1480 N N . HIS A 1 189 ? 5.913 3.992 -1.527 1.00 93.94 189 HIS A N 1
ATOM 1481 C CA . HIS A 1 189 ? 5.591 4.697 -0.293 1.00 93.94 189 HIS A CA 1
ATOM 1482 C C . HIS A 1 189 ? 5.251 3.730 0.850 1.00 93.94 189 HIS A C 1
ATOM 1484 O O . HIS A 1 189 ? 5.845 3.793 1.925 1.00 93.94 189 HIS A O 1
ATOM 1490 N N . LEU A 1 190 ? 4.361 2.760 0.609 1.00 93.94 190 LEU A N 1
ATOM 1491 C CA . LEU A 1 190 ? 3.984 1.752 1.601 1.00 93.94 190 LEU A CA 1
ATOM 1492 C C . LEU A 1 190 ? 5.202 0.982 2.117 1.00 93.94 190 LEU A C 1
ATOM 1494 O O . LEU A 1 190 ? 5.346 0.801 3.329 1.00 93.94 190 LEU A O 1
ATOM 1498 N N . VAL A 1 191 ? 6.081 0.514 1.228 1.00 92.69 191 VAL A N 1
ATOM 1499 C CA . VAL A 1 191 ? 7.253 -0.286 1.616 1.00 92.69 191 VAL A CA 1
ATOM 1500 C C . VAL A 1 191 ? 8.251 0.540 2.429 1.00 92.69 191 VAL A C 1
ATOM 1502 O O . VAL A 1 191 ? 8.823 0.011 3.388 1.00 92.69 191 VAL A O 1
ATOM 1505 N N . ARG A 1 192 ? 8.431 1.823 2.091 1.00 90.25 192 ARG A N 1
ATOM 1506 C CA . ARG A 1 192 ? 9.277 2.761 2.843 1.00 90.25 192 ARG A CA 1
ATOM 1507 C C . ARG A 1 192 ? 8.711 3.035 4.234 1.00 90.25 192 ARG A C 1
ATOM 1509 O O . ARG A 1 192 ? 9.401 2.810 5.225 1.00 90.25 192 ARG A O 1
ATOM 1516 N N . THR A 1 193 ? 7.441 3.426 4.313 1.00 90.69 193 THR A N 1
ATOM 1517 C CA . THR A 1 193 ? 6.790 3.854 5.561 1.00 90.69 193 THR A CA 1
ATOM 1518 C C . THR A 1 193 ? 6.652 2.717 6.566 1.00 90.69 193 THR A C 1
ATOM 1520 O O . THR A 1 193 ? 6.882 2.886 7.761 1.00 90.69 193 THR A O 1
ATOM 1523 N N . THR A 1 194 ? 6.270 1.532 6.098 1.00 89.44 194 THR A N 1
ATOM 1524 C CA . THR A 1 194 ? 5.965 0.411 6.995 1.00 89.44 194 THR A CA 1
ATOM 1525 C C . THR A 1 194 ? 7.203 -0.359 7.442 1.00 89.44 194 THR A C 1
ATOM 1527 O O . THR A 1 194 ? 7.121 -1.135 8.394 1.00 89.44 194 THR A O 1
ATOM 1530 N N . ASN A 1 195 ? 8.326 -0.215 6.729 1.00 83.06 195 ASN A N 1
ATOM 1531 C CA . ASN A 1 195 ? 9.567 -0.954 6.953 1.00 83.06 195 ASN A CA 1
ATOM 1532 C C . ASN A 1 195 ? 9.379 -2.491 7.077 1.00 83.06 195 ASN A C 1
ATOM 1534 O O . ASN A 1 195 ? 10.226 -3.181 7.646 1.00 83.06 195 ASN A O 1
ATOM 1538 N N . THR A 1 196 ? 8.248 -3.056 6.617 1.00 67.12 196 THR A N 1
ATOM 1539 C CA . THR A 1 196 ? 7.703 -4.248 7.301 1.00 67.12 196 THR A CA 1
ATOM 1540 C C . THR A 1 196 ? 8.335 -5.565 6.937 1.00 67.12 196 THR A C 1
ATOM 1542 O O . THR A 1 196 ? 8.090 -6.567 7.607 1.00 67.12 196 THR A O 1
ATOM 1545 N N . SER A 1 197 ? 9.085 -5.641 5.850 1.00 67.19 197 SER A N 1
ATOM 1546 C CA . SER A 1 197 ? 9.643 -6.921 5.466 1.00 67.19 197 SER A CA 1
ATOM 1547 C C . SER A 1 197 ? 10.708 -6.760 4.407 1.00 67.19 197 SER A C 1
ATOM 1549 O O . SER A 1 197 ? 10.465 -6.176 3.348 1.00 67.19 197 SER A O 1
ATOM 1551 N N . GLU A 1 198 ? 11.844 -7.414 4.629 1.00 77.06 198 GLU A N 1
ATOM 1552 C CA . GLU A 1 198 ? 12.793 -7.743 3.565 1.00 77.06 198 GLU A CA 1
ATOM 1553 C C . GLU A 1 198 ? 12.076 -8.390 2.359 1.00 77.06 198 GLU A C 1
ATOM 1555 O O . GLU A 1 198 ? 12.499 -8.237 1.216 1.00 77.06 198 GLU A O 1
ATOM 1560 N N . LEU A 1 199 ? 10.940 -9.062 2.593 1.00 79.88 199 LEU A N 1
ATOM 1561 C CA . LEU A 1 199 ? 10.129 -9.682 1.550 1.00 79.88 199 LEU A CA 1
ATOM 1562 C C . LEU A 1 199 ? 9.489 -8.665 0.601 1.00 79.88 199 LEU A C 1
ATOM 1564 O O . LEU A 1 199 ? 9.458 -8.930 -0.598 1.00 79.88 199 LEU A O 1
ATOM 1568 N N . LEU A 1 200 ? 8.978 -7.531 1.096 1.00 85.00 200 LEU A N 1
ATOM 1569 C CA . LEU A 1 200 ? 8.399 -6.498 0.230 1.00 85.00 200 LEU A CA 1
ATOM 1570 C C . LEU A 1 200 ? 9.487 -5.665 -0.442 1.00 85.00 200 LEU A C 1
ATOM 1572 O O . LEU A 1 200 ? 9.362 -5.375 -1.628 1.00 85.00 200 LEU A O 1
ATOM 1576 N N . ARG A 1 201 ? 10.596 -5.388 0.259 1.00 84.88 201 ARG A N 1
ATOM 1577 C CA . ARG A 1 201 ? 11.735 -4.638 -0.298 1.00 84.88 201 ARG A CA 1
ATOM 1578 C C . ARG A 1 201 ? 12.26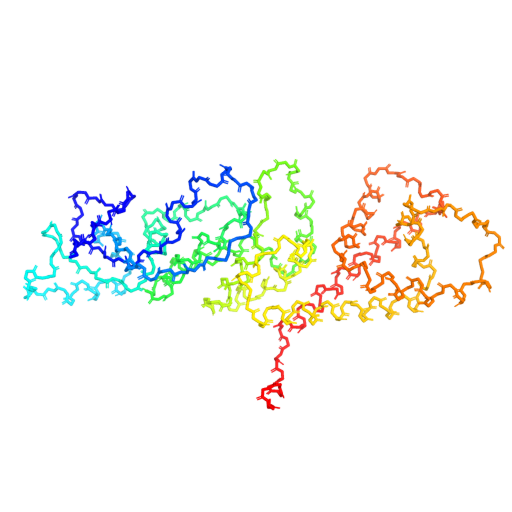6 -5.231 -1.600 1.00 84.88 201 ARG A C 1
ATOM 1580 O O . ARG A 1 201 ? 12.592 -4.473 -2.502 1.00 84.88 201 ARG A O 1
ATOM 1587 N N . LYS A 1 202 ? 12.255 -6.562 -1.751 1.00 85.94 202 LYS A N 1
ATOM 1588 C CA . LYS A 1 202 ? 12.644 -7.266 -2.994 1.00 85.94 202 LYS A CA 1
ATOM 1589 C C . LYS A 1 202 ? 11.834 -6.852 -4.233 1.00 85.94 202 LYS A C 1
ATOM 1591 O O . LYS A 1 202 ? 12.264 -7.110 -5.347 1.00 85.94 202 LYS A O 1
ATOM 1596 N N . HIS A 1 203 ? 10.687 -6.199 -4.056 1.00 88.31 203 HIS A N 1
ATOM 1597 C CA . HIS A 1 203 ? 9.833 -5.727 -5.148 1.00 88.31 203 HIS A CA 1
ATOM 1598 C C . HIS A 1 203 ? 10.047 -4.245 -5.479 1.00 88.31 203 HIS A C 1
ATOM 1600 O O . HIS A 1 203 ? 9.501 -3.781 -6.477 1.00 88.31 203 HIS A O 1
ATOM 1606 N N . LEU A 1 204 ? 10.834 -3.502 -4.687 1.00 89.12 204 LEU A N 1
ATOM 1607 C CA . LEU A 1 204 ? 11.077 -2.075 -4.925 1.00 89.12 204 LEU A CA 1
ATOM 1608 C C . LEU A 1 204 ? 11.705 -1.837 -6.296 1.00 89.12 204 LEU A C 1
ATOM 1610 O O . LEU A 1 204 ? 11.222 -0.984 -7.030 1.00 89.12 204 LEU A O 1
ATOM 1614 N N . ALA A 1 205 ? 12.705 -2.633 -6.689 1.00 87.12 205 ALA A N 1
ATOM 1615 C CA . ALA A 1 205 ? 13.330 -2.508 -8.008 1.00 87.12 205 ALA A CA 1
ATOM 1616 C C . ALA A 1 205 ? 12.320 -2.611 -9.150 1.00 87.12 205 ALA A C 1
ATOM 1618 O O . ALA A 1 205 ? 12.341 -1.806 -10.081 1.00 87.12 205 ALA A O 1
ATOM 1619 N N . LEU A 1 206 ? 11.370 -3.540 -9.036 1.00 87.19 206 LEU A N 1
ATOM 1620 C CA . LEU A 1 206 ? 10.306 -3.680 -10.016 1.00 87.19 206 LEU A CA 1
ATOM 1621 C C . LEU A 1 206 ? 9.308 -2.515 -9.977 1.00 87.19 206 LEU A C 1
ATOM 1623 O O . LEU A 1 206 ? 8.850 -2.080 -11.031 1.00 87.19 206 LEU A O 1
ATOM 1627 N N . ALA A 1 207 ? 8.976 -1.999 -8.793 1.00 90.94 207 ALA A N 1
ATOM 1628 C CA . ALA A 1 207 ? 8.082 -0.853 -8.650 1.00 90.94 207 ALA A CA 1
ATOM 1629 C C . ALA A 1 207 ? 8.698 0.426 -9.235 1.00 90.94 207 ALA A C 1
ATOM 1631 O O . ALA A 1 207 ? 8.057 1.105 -10.033 1.00 90.94 207 ALA A O 1
ATOM 1632 N N . PHE A 1 208 ? 9.969 0.708 -8.943 1.00 89.75 208 PHE A N 1
ATOM 1633 C CA . PHE A 1 208 ? 10.688 1.827 -9.550 1.00 89.75 208 PHE A CA 1
ATOM 1634 C C . PHE A 1 208 ? 10.845 1.664 -11.066 1.00 89.75 208 PHE A C 1
ATOM 1636 O O . PHE A 1 208 ? 10.669 2.628 -11.808 1.00 89.75 208 PHE A O 1
ATOM 1643 N N . TYR A 1 209 ? 11.113 0.447 -11.550 1.00 85.38 209 TYR A N 1
ATOM 1644 C CA . TYR A 1 209 ? 11.112 0.157 -12.985 1.00 85.38 209 TYR A CA 1
ATOM 1645 C C . TYR A 1 209 ? 9.748 0.473 -13.618 1.00 85.38 209 TYR A C 1
ATOM 1647 O O . TYR A 1 209 ? 9.673 1.134 -14.658 1.00 85.38 209 TYR A O 1
ATOM 1655 N N . ALA A 1 210 ? 8.660 0.014 -12.992 1.00 87.00 210 ALA A N 1
ATOM 1656 C CA . ALA A 1 210 ? 7.303 0.260 -13.467 1.00 87.00 210 ALA A CA 1
ATOM 1657 C C . ALA A 1 210 ? 6.987 1.763 -13.488 1.00 87.00 210 ALA A C 1
ATOM 1659 O O . ALA A 1 210 ? 6.393 2.244 -14.451 1.00 87.00 210 ALA A O 1
ATOM 1660 N N . LEU A 1 211 ? 7.449 2.510 -12.483 1.00 88.69 211 LEU A N 1
ATOM 1661 C CA . LEU A 1 211 ? 7.311 3.961 -12.412 1.00 88.69 211 LEU A CA 1
ATOM 1662 C C . LEU A 1 211 ? 8.079 4.676 -13.532 1.00 88.69 211 LEU A C 1
ATOM 1664 O O . LEU A 1 211 ? 7.511 5.513 -14.227 1.00 88.69 211 LEU A O 1
ATOM 1668 N N . LEU A 1 212 ? 9.338 4.296 -13.772 1.00 84.44 212 LEU A N 1
ATOM 1669 C CA . LEU A 1 212 ? 10.167 4.837 -14.860 1.00 84.44 212 LEU A CA 1
ATOM 1670 C C . LEU A 1 212 ? 9.620 4.508 -16.256 1.00 84.44 212 LEU A C 1
ATOM 1672 O O . LEU A 1 212 ? 9.940 5.195 -17.225 1.00 84.44 212 LEU A O 1
ATOM 1676 N N . SER A 1 213 ? 8.776 3.481 -16.352 1.00 81.25 213 SER A N 1
ATOM 1677 C CA . SER A 1 213 ? 8.057 3.124 -17.576 1.00 81.25 213 SER A CA 1
ATOM 1678 C C . SER A 1 213 ? 6.794 3.975 -17.798 1.00 81.25 213 SER A C 1
ATOM 1680 O O . SER A 1 213 ? 6.180 3.876 -18.857 1.00 81.25 213 SER A O 1
ATOM 1682 N N . ARG A 1 214 ? 6.389 4.813 -16.829 1.00 83.06 214 ARG A N 1
ATOM 1683 C CA . ARG A 1 214 ? 5.267 5.765 -16.932 1.00 83.06 214 ARG A CA 1
ATOM 1684 C C . ARG A 1 214 ? 5.773 7.178 -17.191 1.00 83.06 214 ARG A C 1
ATOM 1686 O O . ARG A 1 214 ? 6.849 7.554 -16.731 1.00 83.06 214 ARG A O 1
ATOM 1693 N N . ARG A 1 215 ? 4.954 8.002 -17.857 1.00 79.12 215 ARG A N 1
ATOM 1694 C CA . ARG A 1 215 ? 5.267 9.425 -18.088 1.00 79.12 215 ARG A CA 1
ATOM 1695 C C . ARG A 1 215 ? 5.436 10.162 -16.762 1.00 79.12 215 ARG A C 1
ATOM 1697 O O . ARG A 1 215 ? 4.528 10.055 -15.937 1.00 79.12 215 ARG A O 1
ATOM 1704 N N . PRO A 1 216 ? 6.496 10.970 -16.580 1.00 82.12 216 PRO A N 1
ATOM 1705 C CA . PRO A 1 216 ? 6.704 11.732 -15.348 1.00 82.12 216 PRO A CA 1
ATOM 1706 C C . PRO A 1 216 ? 5.520 12.617 -14.947 1.00 82.12 216 PRO A C 1
ATOM 1708 O O . PRO A 1 216 ? 5.240 12.786 -13.769 1.00 82.12 216 PRO A O 1
ATOM 1711 N N . SER A 1 217 ? 4.766 13.133 -15.923 1.00 79.50 217 SER A N 1
ATOM 1712 C CA . SER A 1 217 ? 3.554 13.925 -15.676 1.00 79.50 217 SER A CA 1
ATOM 1713 C C . SER A 1 217 ? 2.399 13.138 -15.051 1.00 79.50 217 SER A C 1
ATOM 1715 O O . SER A 1 217 ? 1.423 13.737 -14.613 1.00 79.50 217 SER A O 1
ATOM 1717 N N . THR A 1 218 ? 2.485 11.807 -15.041 1.00 83.06 218 THR A N 1
ATOM 1718 C CA . THR A 1 218 ? 1.487 10.913 -14.438 1.00 83.06 218 THR A CA 1
ATOM 1719 C C . THR A 1 218 ? 1.896 10.423 -13.054 1.00 83.06 218 THR A C 1
ATOM 1721 O O . THR A 1 218 ? 1.132 9.676 -12.447 1.00 83.06 218 THR A O 1
ATOM 1724 N N . TRP A 1 219 ? 3.084 10.808 -12.576 1.00 87.62 219 TRP A N 1
ATOM 1725 C CA . TRP A 1 219 ? 3.603 10.354 -11.293 1.00 87.62 219 TRP A CA 1
ATOM 1726 C C . TRP A 1 219 ? 2.913 11.066 -10.133 1.00 87.62 219 TRP A C 1
ATOM 1728 O O . TRP A 1 219 ? 2.757 12.290 -10.140 1.00 87.62 219 TRP A O 1
ATOM 1738 N N . ARG A 1 220 ? 2.575 10.303 -9.095 1.00 90.12 220 ARG A N 1
ATOM 1739 C CA . ARG A 1 220 ? 2.148 10.842 -7.796 1.00 90.12 220 ARG A CA 1
ATOM 1740 C C . ARG A 1 220 ? 3.357 11.231 -6.946 1.00 90.12 220 ARG A C 1
ATOM 1742 O O . ARG A 1 220 ? 3.785 10.485 -6.070 1.00 90.12 220 ARG A O 1
ATOM 1749 N N . ILE A 1 221 ? 3.943 12.387 -7.257 1.00 88.38 221 ILE A N 1
ATOM 1750 C CA . ILE A 1 221 ? 5.163 12.894 -6.600 1.00 88.38 221 ILE A CA 1
ATOM 1751 C C . ILE A 1 221 ? 4.929 13.163 -5.103 1.00 88.38 221 ILE A C 1
ATOM 1753 O O . ILE A 1 221 ? 5.863 13.066 -4.320 1.00 88.38 221 ILE A O 1
ATOM 1757 N N . ASP A 1 222 ? 3.685 13.429 -4.692 1.00 91.56 222 ASP A N 1
ATOM 1758 C CA . ASP A 1 222 ? 3.268 13.578 -3.290 1.00 91.56 222 ASP A CA 1
ATOM 1759 C C . ASP A 1 222 ? 3.558 12.343 -2.422 1.00 91.56 222 ASP A C 1
ATOM 1761 O O . ASP A 1 222 ? 3.699 12.472 -1.208 1.00 91.56 222 ASP A O 1
ATOM 1765 N N . LEU A 1 223 ? 3.671 11.162 -3.035 1.00 91.12 223 LEU A N 1
ATOM 1766 C CA . LEU A 1 223 ? 3.945 9.903 -2.343 1.00 91.12 223 LEU A CA 1
ATOM 1767 C C . LEU A 1 223 ? 5.431 9.522 -2.315 1.00 91.12 223 LEU A C 1
ATOM 1769 O O . LEU A 1 223 ? 5.793 8.552 -1.650 1.00 91.12 223 LEU A O 1
ATOM 1773 N N . LEU A 1 224 ? 6.282 10.249 -3.038 1.00 92.19 224 LEU A N 1
ATOM 1774 C CA . LEU A 1 224 ? 7.703 9.942 -3.176 1.00 92.19 224 LEU A CA 1
ATOM 1775 C C . LEU A 1 224 ? 8.517 10.906 -2.319 1.00 92.19 224 LEU A C 1
ATOM 1777 O O . LEU A 1 224 ? 8.375 12.125 -2.433 1.00 92.19 224 LEU A O 1
ATOM 1781 N N . ASP A 1 225 ? 9.391 10.368 -1.475 1.00 91.75 225 ASP A N 1
ATOM 1782 C CA . ASP A 1 225 ? 10.302 11.201 -0.699 1.00 91.75 225 ASP A CA 1
ATOM 1783 C C . ASP A 1 225 ? 11.534 11.631 -1.524 1.00 91.75 225 ASP A C 1
ATOM 1785 O O . ASP A 1 225 ? 11.719 11.271 -2.692 1.00 91.75 225 ASP A O 1
ATOM 1789 N N . ALA A 1 226 ? 12.399 12.449 -0.919 1.00 89.69 226 ALA A N 1
ATOM 1790 C CA . ALA A 1 226 ? 13.611 12.919 -1.582 1.00 89.69 226 ALA A CA 1
ATOM 1791 C C . ALA A 1 226 ? 14.580 11.773 -1.936 1.00 89.69 226 ALA A C 1
ATOM 1793 O O . ALA A 1 226 ? 15.291 11.866 -2.937 1.00 89.69 226 ALA A O 1
ATOM 1794 N N . GLU A 1 227 ? 14.620 10.700 -1.142 1.00 88.94 227 GLU A N 1
ATOM 1795 C CA . GLU A 1 227 ? 15.466 9.532 -1.399 1.00 88.94 227 GLU A CA 1
ATOM 1796 C C . GLU A 1 227 ? 14.955 8.748 -2.613 1.00 88.94 227 GLU A C 1
ATOM 1798 O O . GLU A 1 227 ? 15.742 8.365 -3.482 1.00 88.94 227 GLU A O 1
ATOM 1803 N N . ASP A 1 228 ? 13.642 8.571 -2.729 1.00 89.62 228 ASP A N 1
ATOM 1804 C CA . ASP A 1 228 ? 12.998 7.912 -3.861 1.00 89.62 228 ASP A CA 1
ATOM 1805 C C . ASP A 1 228 ? 13.204 8.710 -5.157 1.00 89.62 228 ASP A C 1
ATOM 1807 O O . ASP A 1 228 ? 13.559 8.142 -6.196 1.00 89.62 228 ASP A O 1
ATOM 1811 N N . LEU A 1 229 ? 13.074 10.041 -5.104 1.00 88.50 229 LEU A N 1
ATOM 1812 C CA . LEU A 1 229 ? 13.366 10.912 -6.248 1.00 88.50 229 LEU A CA 1
ATOM 1813 C C . LEU A 1 229 ? 14.845 10.854 -6.649 1.00 88.50 229 LEU A C 1
ATOM 1815 O O . LEU A 1 229 ? 15.157 10.746 -7.837 1.00 88.50 229 LEU A O 1
ATOM 1819 N N . ASN A 1 230 ? 15.763 10.865 -5.682 1.00 85.94 230 ASN A N 1
ATOM 1820 C CA . ASN A 1 230 ? 17.192 10.706 -5.950 1.00 85.94 230 ASN A CA 1
ATOM 1821 C C . ASN A 1 230 ? 17.507 9.331 -6.553 1.00 85.94 230 ASN A C 1
ATOM 1823 O O . ASN A 1 230 ? 18.306 9.246 -7.483 1.00 85.94 230 ASN A O 1
ATOM 1827 N N . THR A 1 231 ? 16.839 8.274 -6.086 1.00 85.38 231 THR A N 1
ATOM 1828 C CA . THR A 1 231 ? 16.944 6.914 -6.637 1.00 85.38 231 THR A CA 1
ATOM 1829 C C . THR A 1 231 ? 16.513 6.894 -8.104 1.00 85.38 231 THR A C 1
ATOM 1831 O O . THR A 1 231 ? 17.226 6.358 -8.951 1.00 85.38 231 THR A O 1
ATOM 1834 N N . LEU A 1 232 ? 15.392 7.543 -8.434 1.00 84.94 232 LEU A N 1
ATOM 1835 C CA . LEU A 1 232 ? 14.901 7.684 -9.809 1.00 84.94 232 LEU A CA 1
ATOM 1836 C C . LEU A 1 232 ? 15.870 8.476 -10.699 1.00 84.94 232 LEU A C 1
ATOM 1838 O O . LEU A 1 232 ? 16.107 8.097 -11.848 1.00 84.94 232 LEU A O 1
ATOM 1842 N N . VAL A 1 233 ? 16.453 9.561 -10.183 1.00 83.50 233 VAL A N 1
ATOM 1843 C CA . VAL A 1 233 ? 17.449 10.362 -10.910 1.00 83.50 233 VAL A CA 1
ATOM 1844 C C . VAL A 1 233 ? 18.730 9.562 -11.138 1.00 83.50 233 VAL A C 1
ATOM 1846 O O . VAL A 1 233 ? 19.215 9.510 -12.267 1.00 83.50 233 VAL A O 1
ATOM 1849 N N . ALA A 1 234 ? 19.258 8.901 -10.107 1.00 83.56 234 ALA A N 1
ATOM 1850 C CA . ALA A 1 234 ? 20.457 8.073 -10.200 1.00 83.56 234 ALA A CA 1
ATOM 1851 C C . ALA A 1 234 ? 20.264 6.935 -11.208 1.00 83.56 234 ALA A C 1
ATOM 1853 O O . ALA A 1 234 ? 21.081 6.764 -12.112 1.00 83.56 234 ALA A O 1
ATOM 1854 N N . ALA A 1 235 ? 19.133 6.233 -11.123 1.00 80.38 235 ALA A N 1
ATOM 1855 C CA . ALA A 1 235 ? 18.729 5.221 -12.086 1.00 80.38 235 ALA A CA 1
ATOM 1856 C C . ALA A 1 235 ? 18.746 5.749 -13.518 1.00 80.38 235 ALA A C 1
ATOM 1858 O O . ALA A 1 235 ? 19.366 5.163 -14.406 1.00 80.38 235 ALA A O 1
ATOM 1859 N N . ARG A 1 236 ? 18.113 6.901 -13.738 1.00 77.56 236 ARG A N 1
ATOM 1860 C CA . ARG A 1 236 ? 18.060 7.551 -15.044 1.00 77.56 236 ARG A CA 1
ATOM 1861 C C . ARG A 1 236 ? 19.448 7.940 -15.559 1.00 77.56 236 ARG A C 1
ATOM 1863 O O . ARG A 1 236 ? 19.739 7.734 -16.736 1.00 77.56 236 ARG A O 1
ATOM 1870 N N . CYS A 1 237 ? 20.315 8.466 -14.698 1.00 80.88 237 CYS A N 1
ATOM 1871 C CA . CYS A 1 237 ? 21.698 8.791 -15.043 1.00 80.88 237 CYS A CA 1
ATOM 1872 C C . CYS A 1 237 ? 22.486 7.543 -15.458 1.00 80.88 237 CYS A C 1
ATOM 1874 O O . CYS A 1 237 ? 23.165 7.568 -16.485 1.00 80.88 237 CYS A O 1
ATOM 1876 N N . THR A 1 238 ? 22.346 6.441 -14.720 1.00 79.25 238 THR A N 1
ATOM 1877 C CA . THR A 1 238 ? 22.986 5.158 -15.038 1.00 79.25 238 THR A CA 1
ATOM 1878 C C . THR A 1 238 ? 22.507 4.609 -16.381 1.00 79.25 238 THR A C 1
ATOM 1880 O O . THR A 1 238 ? 23.330 4.231 -17.217 1.00 79.25 238 THR A O 1
ATOM 1883 N N . ILE A 1 239 ? 21.196 4.650 -16.648 1.00 72.44 239 ILE A N 1
ATOM 1884 C CA . ILE A 1 239 ? 20.627 4.272 -17.952 1.00 72.44 239 ILE A CA 1
ATOM 1885 C C . ILE A 1 239 ? 21.222 5.126 -19.069 1.00 72.44 239 ILE A C 1
ATOM 1887 O O . ILE A 1 239 ? 21.627 4.597 -20.101 1.00 72.44 239 ILE A O 1
ATOM 1891 N N . ASN A 1 240 ? 21.293 6.443 -18.874 1.00 74.06 240 ASN A N 1
ATOM 1892 C CA . ASN A 1 240 ? 21.818 7.358 -19.881 1.00 74.06 240 ASN A CA 1
ATOM 1893 C C . ASN A 1 240 ? 23.301 7.103 -20.159 1.00 74.06 240 ASN A C 1
ATOM 1895 O O . ASN A 1 240 ? 23.703 7.054 -21.320 1.00 74.06 240 ASN A O 1
ATOM 1899 N N . ALA A 1 241 ? 24.109 6.885 -19.121 1.00 79.81 241 ALA A N 1
ATOM 1900 C CA . ALA A 1 241 ? 25.521 6.547 -19.268 1.00 79.81 241 ALA A CA 1
ATOM 1901 C C . ALA A 1 241 ? 25.717 5.216 -20.012 1.00 79.81 241 ALA A C 1
ATOM 1903 O O . ALA A 1 241 ? 26.557 5.119 -20.914 1.00 79.81 241 ALA A O 1
ATOM 1904 N N . TRP A 1 242 ? 24.907 4.206 -19.684 1.00 80.62 242 TRP A N 1
ATOM 1905 C CA . TRP A 1 242 ? 24.915 2.916 -20.368 1.00 80.62 242 TRP A CA 1
ATOM 1906 C C . TRP A 1 242 ? 24.501 3.053 -21.840 1.00 80.62 242 TRP A C 1
ATOM 1908 O O . TRP A 1 242 ? 25.234 2.607 -22.722 1.00 80.62 242 TRP A O 1
ATOM 1918 N N . LEU A 1 243 ? 23.396 3.754 -22.127 1.00 71.12 243 LEU A N 1
ATOM 1919 C CA . LEU A 1 243 ? 22.917 4.014 -23.490 1.00 71.12 243 LEU A CA 1
ATOM 1920 C C . LEU A 1 243 ? 23.966 4.751 -24.322 1.00 71.12 243 LEU A C 1
ATOM 1922 O O . LEU A 1 243 ? 24.197 4.399 -25.475 1.00 71.12 243 LEU A O 1
ATOM 1926 N N . LEU A 1 244 ? 24.632 5.751 -23.743 1.00 75.00 244 LEU A N 1
ATOM 1927 C CA . LEU A 1 244 ? 25.707 6.485 -24.408 1.00 75.00 244 LEU A CA 1
ATOM 1928 C C . LEU A 1 244 ? 26.905 5.591 -24.728 1.00 75.00 244 LEU A C 1
ATOM 1930 O O . LEU A 1 244 ? 27.474 5.699 -25.813 1.00 75.00 244 LEU A O 1
ATOM 1934 N N . THR A 1 245 ? 27.297 4.722 -23.798 1.00 80.38 245 THR A N 1
ATOM 1935 C 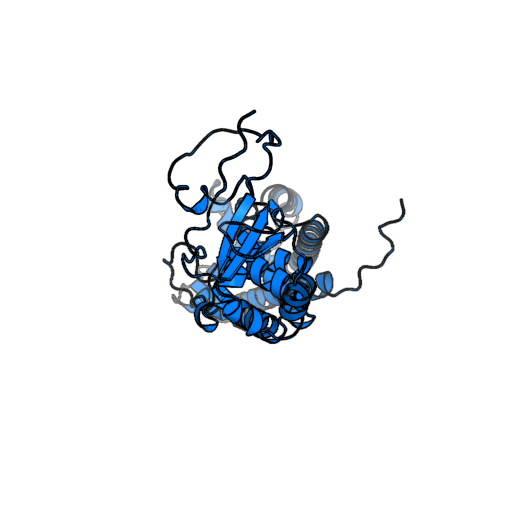CA . THR A 1 245 ? 28.390 3.761 -24.009 1.00 80.38 245 THR A CA 1
ATOM 1936 C C . THR A 1 245 ? 28.027 2.794 -25.131 1.00 80.38 245 THR A C 1
ATOM 1938 O O . THR A 1 245 ? 28.788 2.625 -26.080 1.00 80.38 245 THR A O 1
ATOM 1941 N N . TRP A 1 246 ? 26.801 2.279 -25.108 1.00 74.81 246 TRP A N 1
ATOM 1942 C CA . TRP A 1 246 ? 26.280 1.386 -26.133 1.00 74.81 246 TRP A CA 1
ATOM 1943 C C . TRP A 1 246 ? 26.193 2.044 -27.524 1.00 74.81 246 TRP A C 1
ATOM 1945 O O . TRP A 1 246 ? 26.655 1.473 -28.511 1.00 74.81 246 TRP A O 1
ATOM 1955 N N . ILE A 1 247 ? 25.687 3.281 -27.625 1.00 71.06 247 ILE A N 1
ATOM 1956 C CA . ILE A 1 247 ? 25.638 4.040 -28.892 1.00 71.06 247 ILE A CA 1
ATOM 1957 C C . ILE A 1 247 ? 27.049 4.259 -29.463 1.00 71.06 247 ILE A C 1
ATOM 1959 O O . ILE A 1 247 ? 27.230 4.293 -30.686 1.00 71.06 247 ILE A O 1
ATOM 1963 N N . LYS A 1 248 ? 28.060 4.425 -28.600 1.00 76.31 248 LYS A N 1
ATOM 1964 C CA . LYS A 1 248 ? 29.461 4.554 -29.029 1.00 76.31 248 LYS A CA 1
ATOM 1965 C C . LYS A 1 248 ? 30.005 3.242 -29.596 1.00 76.31 248 LYS A C 1
ATOM 1967 O O . LYS A 1 248 ? 30.751 3.300 -30.574 1.00 76.31 248 LYS A O 1
ATOM 1972 N N . GLU A 1 249 ? 29.623 2.104 -29.021 1.00 79.25 249 GLU A N 1
ATOM 1973 C CA . GLU A 1 249 ? 30.067 0.768 -29.436 1.00 79.25 249 GLU A CA 1
ATOM 1974 C C . GLU A 1 249 ? 29.388 0.271 -30.725 1.00 79.25 249 GLU A C 1
ATOM 1976 O O . GLU A 1 249 ? 30.053 -0.368 -31.542 1.00 79.25 249 GLU A O 1
ATOM 1981 N N . ASP A 1 250 ? 28.117 0.618 -30.972 1.00 70.44 250 ASP A N 1
ATOM 1982 C CA . ASP A 1 250 ? 27.404 0.272 -32.216 1.00 70.44 250 ASP A CA 1
ATOM 1983 C C . ASP A 1 250 ? 26.593 1.448 -32.821 1.00 70.44 250 ASP A C 1
ATOM 1985 O O . ASP A 1 250 ? 25.356 1.488 -32.771 1.00 70.44 250 ASP A O 1
ATOM 1989 N N . PRO A 1 251 ? 27.268 2.416 -33.476 1.00 63.25 251 PRO A N 1
ATOM 1990 C CA . PRO A 1 251 ? 26.620 3.602 -34.045 1.00 63.25 251 PRO A CA 1
ATOM 1991 C C . PRO A 1 251 ? 25.624 3.297 -35.175 1.00 63.25 251 PRO A C 1
ATOM 1993 O O . PRO A 1 251 ? 24.751 4.118 -35.474 1.00 63.25 251 PRO A O 1
ATOM 1996 N N . GLY A 1 252 ? 25.769 2.142 -35.839 1.00 62.91 252 GLY A N 1
ATOM 1997 C CA . GLY A 1 252 ? 24.935 1.746 -36.977 1.00 62.91 252 GLY A CA 1
ATOM 1998 C C . GLY A 1 252 ? 23.484 1.486 -36.578 1.00 62.91 252 GLY A C 1
ATOM 1999 O O . GLY A 1 252 ? 22.566 1.741 -37.363 1.00 62.91 252 GLY A O 1
ATOM 2000 N N . THR A 1 253 ? 23.269 1.055 -35.336 1.00 57.19 253 THR A N 1
ATOM 2001 C CA . THR A 1 253 ? 21.942 0.750 -34.807 1.00 57.19 253 THR A CA 1
ATOM 2002 C C . THR A 1 253 ? 21.156 2.024 -34.479 1.00 57.19 253 THR A C 1
ATOM 2004 O O . THR A 1 253 ? 19.987 2.114 -34.848 1.00 57.19 253 THR A O 1
ATOM 2007 N N . TYR A 1 254 ? 21.782 3.068 -33.920 1.00 53.31 254 TYR A N 1
ATOM 2008 C CA . TYR A 1 254 ? 21.124 4.344 -33.575 1.00 53.31 254 TYR A CA 1
ATOM 2009 C C . TYR A 1 254 ? 20.493 5.063 -34.786 1.00 53.31 254 TYR A C 1
ATOM 2011 O O . TYR A 1 254 ? 19.349 5.530 -34.736 1.00 53.31 254 TYR A O 1
ATOM 2019 N N . TYR A 1 255 ? 21.200 5.084 -35.921 1.00 52.12 255 TYR A N 1
ATOM 2020 C CA . TYR A 1 255 ? 20.766 5.778 -37.143 1.00 52.12 255 TYR A CA 1
ATOM 2021 C C . TYR A 1 255 ? 19.441 5.236 -37.712 1.00 52.12 255 TYR A C 1
ATOM 2023 O O . TYR A 1 255 ? 18.684 5.949 -38.379 1.00 52.12 255 TYR A O 1
ATOM 2031 N N . PHE A 1 256 ? 19.132 3.968 -37.430 1.00 51.34 256 PHE A N 1
ATOM 2032 C CA . PHE A 1 256 ? 17.906 3.310 -37.868 1.00 51.34 256 PHE A CA 1
ATOM 2033 C C . PHE A 1 256 ? 16.664 3.787 -37.095 1.00 51.34 256 PHE A C 1
ATOM 2035 O O . PHE A 1 256 ? 15.568 3.843 -37.661 1.00 51.34 256 PHE A O 1
ATOM 2042 N N . TYR A 1 257 ? 16.832 4.188 -35.830 1.00 49.12 257 TYR A N 1
ATOM 2043 C CA . TYR A 1 257 ? 15.738 4.617 -34.955 1.00 49.12 257 TYR A CA 1
ATOM 2044 C C . TYR A 1 257 ? 15.482 6.134 -35.034 1.00 49.12 257 TYR A C 1
ATOM 2046 O O . TYR A 1 257 ? 14.317 6.538 -35.108 1.00 49.12 257 TYR A O 1
ATOM 2054 N N . GLY A 1 258 ? 16.526 6.968 -35.156 1.00 49.12 258 GLY A N 1
ATOM 2055 C CA . GLY A 1 258 ? 16.392 8.436 -35.246 1.00 49.12 258 GLY A CA 1
ATOM 2056 C C . GLY A 1 258 ? 15.583 8.931 -36.459 1.00 49.12 258 GLY A C 1
ATOM 2057 O O . GLY A 1 258 ? 14.813 9.890 -36.374 1.00 49.12 258 GLY A O 1
ATOM 2058 N N . ARG A 1 259 ? 15.639 8.212 -37.589 1.00 46.06 259 ARG A N 1
ATOM 2059 C CA . ARG A 1 259 ? 14.928 8.589 -38.827 1.00 46.06 259 ARG A CA 1
ATOM 2060 C C . ARG A 1 259 ? 13.400 8.476 -38.756 1.00 46.06 259 ARG A C 1
ATOM 2062 O O . ARG A 1 259 ? 12.708 9.057 -39.593 1.00 46.06 259 ARG A O 1
ATOM 2069 N N . LYS A 1 260 ? 12.846 7.701 -37.815 1.00 42.59 260 LYS A N 1
ATOM 2070 C CA . LYS A 1 260 ? 11.384 7.551 -37.667 1.00 42.59 260 LYS A CA 1
ATOM 2071 C C . LYS A 1 260 ? 10.792 8.628 -36.751 1.00 42.59 260 LYS A C 1
ATOM 2073 O O . LYS A 1 260 ? 9.678 9.069 -37.027 1.00 42.59 260 LYS A O 1
ATOM 2078 N N . ALA A 1 261 ? 11.552 9.090 -35.753 1.00 42.81 261 ALA A N 1
ATOM 2079 C CA . ALA A 1 261 ? 11.195 10.228 -34.900 1.00 42.81 261 ALA A CA 1
ATOM 2080 C C . ALA A 1 261 ? 11.130 11.545 -35.702 1.00 42.81 261 ALA A C 1
ATOM 2082 O O . ALA A 1 261 ? 10.209 12.339 -35.530 1.00 42.81 261 ALA A O 1
ATOM 2083 N N . GLN A 1 262 ? 12.010 11.713 -36.696 1.00 43.41 262 GLN A N 1
ATOM 2084 C CA . GLN A 1 262 ? 12.036 12.873 -37.601 1.00 43.41 262 GLN A CA 1
ATOM 2085 C C . GLN A 1 262 ? 10.870 12.969 -38.607 1.00 43.41 262 GLN A C 1
ATOM 2087 O O . GLN A 1 262 ? 10.824 13.912 -39.392 1.00 43.41 262 GLN A O 1
ATOM 2092 N N . ARG A 1 263 ? 9.878 12.063 -38.605 1.00 46.38 263 ARG A N 1
ATOM 2093 C CA . ARG A 1 263 ? 8.719 12.159 -39.523 1.00 46.38 263 ARG A CA 1
ATOM 2094 C C . ARG A 1 263 ? 7.794 13.363 -39.275 1.00 46.38 263 ARG A C 1
ATOM 2096 O O . ARG A 1 263 ? 6.850 13.540 -40.040 1.00 46.38 263 ARG A O 1
ATOM 2103 N N . LYS A 1 264 ? 8.069 14.191 -38.262 1.00 42.50 264 LYS A N 1
ATOM 2104 C CA . LYS A 1 264 ? 7.446 15.513 -38.076 1.00 42.50 264 LYS A CA 1
ATOM 2105 C C . LYS A 1 264 ? 8.271 16.688 -38.653 1.00 42.50 264 LYS A C 1
ATOM 2107 O O . LYS A 1 264 ? 7.825 17.821 -38.541 1.00 42.50 264 LYS A O 1
ATOM 2112 N N . GLY A 1 265 ? 9.419 16.439 -39.298 1.00 41.19 265 GLY A N 1
ATOM 2113 C CA . GLY A 1 265 ? 10.270 17.445 -39.960 1.00 41.19 265 GLY A CA 1
ATOM 2114 C C . GLY A 1 265 ? 10.554 17.143 -41.448 1.00 41.19 265 GLY A C 1
ATOM 2115 O O . GLY A 1 265 ? 10.145 16.090 -41.951 1.00 41.19 265 GLY A O 1
ATOM 2116 N N . PRO A 1 266 ? 11.212 18.061 -42.188 1.00 31.91 266 PRO A N 1
ATOM 2117 C CA . PRO A 1 266 ? 11.392 17.959 -43.640 1.00 31.91 266 PRO A CA 1
ATOM 2118 C C . PRO A 1 266 ? 12.210 16.723 -44.063 1.00 31.91 266 PRO A C 1
ATOM 2120 O O . PRO A 1 266 ? 13.212 16.363 -43.450 1.00 31.91 266 PRO A O 1
ATOM 2123 N N . ARG A 1 267 ? 11.763 16.059 -45.141 1.00 38.66 267 ARG A N 1
ATOM 2124 C CA . ARG A 1 267 ? 12.365 14.835 -45.703 1.00 38.66 267 ARG A CA 1
ATOM 2125 C C . ARG A 1 267 ? 13.793 15.083 -46.205 1.00 38.66 267 ARG A C 1
ATOM 2127 O O . ARG A 1 267 ? 13.974 15.740 -47.223 1.00 38.66 267 ARG A O 1
ATOM 2134 N N . LEU A 1 268 ? 14.777 14.433 -45.585 1.00 33.78 268 LEU A N 1
ATOM 2135 C CA . LEU A 1 268 ? 16.120 14.241 -46.146 1.00 33.78 268 LEU A CA 1
ATOM 2136 C C . LEU A 1 268 ? 16.237 12.842 -46.777 1.00 33.78 268 LEU A C 1
ATOM 2138 O O . LEU A 1 268 ? 16.344 11.823 -46.084 1.00 33.78 268 LEU A O 1
ATOM 2142 N N . GLU A 1 269 ? 16.206 12.786 -48.112 1.00 36.25 269 GLU A N 1
ATOM 2143 C CA . GLU A 1 269 ? 16.526 11.579 -48.880 1.00 36.25 269 GLU A CA 1
ATOM 2144 C C . GLU A 1 269 ? 18.041 11.325 -48.845 1.00 36.25 269 GLU A C 1
ATOM 2146 O O . GLU A 1 269 ? 18.823 12.074 -49.415 1.00 36.25 269 GLU A O 1
ATOM 2151 N N . ILE A 1 270 ? 18.459 10.236 -48.194 1.00 37.59 270 ILE A N 1
ATOM 2152 C CA . ILE A 1 270 ? 19.831 9.705 -48.303 1.00 37.59 270 ILE A CA 1
ATOM 2153 C C . ILE A 1 270 ? 19.714 8.358 -49.010 1.00 37.59 270 ILE A C 1
ATOM 2155 O O . ILE A 1 270 ? 18.999 7.475 -48.520 1.00 37.59 270 ILE A O 1
ATOM 2159 N N . ARG A 1 271 ? 20.372 8.231 -50.168 1.00 37.16 271 ARG A N 1
ATOM 2160 C CA . ARG A 1 271 ? 20.439 7.004 -50.973 1.00 37.16 271 ARG A CA 1
ATOM 2161 C C . ARG A 1 271 ? 21.380 5.980 -50.323 1.00 37.16 271 ARG A C 1
ATOM 2163 O O . ARG A 1 271 ? 22.380 6.336 -49.713 1.00 37.16 271 ARG A O 1
ATOM 2170 N N . GLN A 1 272 ? 21.053 4.697 -50.487 1.00 39.88 272 GLN A N 1
ATOM 2171 C CA . GLN A 1 272 ? 21.704 3.533 -49.859 1.00 39.88 272 GLN A CA 1
ATOM 2172 C C . GLN A 1 272 ? 23.212 3.364 -50.140 1.00 39.88 272 GLN A C 1
ATOM 2174 O O . GLN A 1 272 ? 23.853 2.565 -49.466 1.00 39.88 272 GLN A O 1
ATOM 2179 N N . SER A 1 273 ? 23.785 4.077 -51.110 1.00 36.81 273 SER A N 1
ATOM 2180 C CA . SER A 1 273 ? 25.169 3.884 -51.564 1.00 36.81 273 SER A CA 1
ATOM 2181 C C . SER A 1 273 ? 26.219 4.751 -50.855 1.00 36.81 273 SER A C 1
ATOM 2183 O O . SER A 1 273 ? 27.394 4.631 -51.174 1.00 36.81 273 SER A O 1
ATOM 2185 N N . GLU A 1 274 ? 25.839 5.607 -49.903 1.00 42.28 274 GLU A N 1
ATOM 2186 C CA . GLU A 1 274 ? 26.754 6.575 -49.264 1.00 42.28 274 GLU A CA 1
ATOM 2187 C C . GLU A 1 274 ? 26.826 6.417 -47.736 1.00 42.28 274 GLU A C 1
ATOM 2189 O O . GLU A 1 274 ? 26.760 7.386 -46.981 1.00 42.28 274 GLU A O 1
ATOM 2194 N N . CYS A 1 275 ? 26.948 5.182 -47.248 1.00 42.00 275 CYS A N 1
ATOM 2195 C CA . CYS A 1 275 ? 27.039 4.912 -45.814 1.00 42.00 275 CYS A CA 1
ATOM 2196 C C . CYS A 1 275 ? 28.479 4.568 -45.400 1.00 42.00 275 CYS A C 1
ATOM 2198 O O . CYS A 1 275 ? 28.850 3.399 -45.375 1.00 42.00 275 CYS A O 1
ATOM 2200 N N . SER A 1 276 ? 29.284 5.594 -45.092 1.00 35.84 276 SER A N 1
ATOM 2201 C CA . SER A 1 276 ? 30.343 5.533 -44.058 1.00 35.84 276 SER A CA 1
ATOM 2202 C C . SER A 1 276 ? 31.014 6.890 -43.782 1.00 35.84 276 SER A C 1
ATOM 2204 O O . SER A 1 276 ? 31.438 7.126 -42.654 1.00 35.84 276 SER A O 1
ATOM 2206 N N . CYS A 1 277 ? 31.087 7.814 -44.750 1.00 33.44 277 CYS A N 1
ATOM 2207 C CA . CYS A 1 277 ? 31.996 8.972 -44.660 1.00 33.44 277 CYS A CA 1
ATOM 2208 C C . CYS A 1 277 ? 31.369 10.355 -44.382 1.00 33.44 277 CYS A C 1
ATOM 2210 O O . CYS A 1 277 ? 32.116 11.284 -44.098 1.00 33.44 277 CYS A O 1
ATOM 2212 N N . LYS A 1 278 ? 30.037 10.513 -44.347 1.00 37.47 278 LYS A N 1
ATOM 2213 C CA . LYS A 1 278 ? 29.376 11.752 -43.855 1.00 37.47 278 LYS A CA 1
ATOM 2214 C C . LYS A 1 278 ? 28.821 11.646 -42.426 1.00 37.47 278 LYS A C 1
ATOM 2216 O O . LYS A 1 278 ? 28.195 12.569 -41.923 1.00 37.47 278 LYS A O 1
ATOM 2221 N N . LEU A 1 279 ? 29.057 10.515 -41.758 1.00 39.72 279 LEU A N 1
ATOM 2222 C CA . LEU A 1 279 ? 28.436 10.173 -40.472 1.00 39.72 279 LEU A CA 1
ATOM 2223 C C . LEU A 1 279 ? 29.080 10.840 -39.243 1.00 39.72 279 LEU A C 1
ATOM 2225 O O . LEU A 1 279 ? 28.557 10.687 -38.142 1.00 39.72 279 LEU A O 1
ATOM 2229 N N . LYS A 1 280 ? 30.226 11.514 -39.403 1.00 40.12 280 LYS A N 1
ATOM 2230 C CA . LYS A 1 280 ? 31.025 12.019 -38.276 1.00 40.12 280 LYS A CA 1
ATOM 2231 C C . LYS A 1 280 ? 30.620 13.424 -37.819 1.00 40.12 280 LYS A C 1
ATOM 2233 O O . LYS A 1 280 ? 30.619 13.660 -36.624 1.00 40.12 280 LYS A O 1
ATOM 2238 N N . GLU A 1 281 ? 30.224 14.309 -38.735 1.00 41.81 281 GLU A N 1
ATOM 2239 C CA . GLU A 1 281 ? 29.897 15.716 -38.417 1.00 41.81 281 GLU A CA 1
ATOM 2240 C C . GLU A 1 281 ? 28.436 15.918 -37.977 1.00 41.81 281 GLU A C 1
ATOM 2242 O O . GLU A 1 281 ? 28.135 16.839 -37.234 1.00 41.81 281 GLU A O 1
ATOM 2247 N N . PHE A 1 282 ? 27.522 15.015 -38.350 1.00 34.59 282 PHE A N 1
ATOM 2248 C CA . PHE A 1 282 ? 26.107 15.064 -37.937 1.00 34.59 282 PHE A CA 1
ATOM 2249 C C . PHE A 1 282 ? 25.860 14.482 -36.528 1.00 34.59 282 PHE A C 1
ATOM 2251 O O . PHE A 1 282 ? 24.737 14.483 -36.028 1.00 34.59 282 PHE A O 1
ATOM 2258 N N . LYS A 1 283 ? 26.903 13.898 -35.925 1.00 42.34 283 LYS A N 1
ATOM 2259 C CA . LYS A 1 283 ? 26.829 13.011 -34.759 1.00 42.34 283 LYS A CA 1
ATOM 2260 C C . LYS A 1 283 ? 26.726 13.758 -33.428 1.00 42.34 283 LYS A C 1
ATOM 2262 O O . LYS A 1 283 ? 26.231 13.170 -32.474 1.00 42.34 283 LYS A O 1
ATOM 2267 N N . ASP A 1 284 ? 27.151 15.020 -33.390 1.00 43.88 284 ASP A N 1
ATOM 2268 C CA . ASP A 1 284 ? 27.356 15.735 -32.129 1.00 43.88 284 ASP A CA 1
ATOM 2269 C C . ASP A 1 284 ? 26.237 16.759 -31.842 1.00 43.88 284 ASP A C 1
ATOM 2271 O O . ASP A 1 284 ? 25.713 16.771 -30.734 1.00 43.88 284 ASP A O 1
ATOM 2275 N N . GLU A 1 285 ? 25.761 17.531 -32.830 1.00 42.09 285 GLU A N 1
ATOM 2276 C CA . GLU A 1 285 ? 24.725 18.563 -32.596 1.00 42.09 285 GLU A CA 1
ATOM 2277 C C . GLU A 1 285 ? 23.312 17.993 -32.377 1.00 42.09 285 GLU A C 1
ATOM 2279 O O . GLU A 1 285 ? 22.614 18.404 -31.456 1.00 42.09 285 GLU A O 1
ATOM 2284 N N . VAL A 1 286 ? 22.882 17.006 -33.172 1.00 43.19 286 VAL A N 1
ATOM 2285 C CA . VAL A 1 286 ? 21.518 16.435 -33.072 1.00 43.19 286 VAL A CA 1
ATOM 2286 C C . VAL A 1 286 ? 21.381 15.489 -31.874 1.00 43.19 286 VAL A C 1
ATOM 2288 O O . VAL A 1 286 ? 20.291 15.327 -31.326 1.00 43.19 286 VAL A O 1
ATOM 2291 N N . LEU A 1 287 ? 22.483 14.853 -31.466 1.00 42.28 287 LEU A N 1
ATOM 2292 C CA . LEU A 1 287 ? 22.524 13.934 -30.330 1.00 42.28 287 LEU A CA 1
ATOM 2293 C C . LEU A 1 287 ? 22.410 14.697 -29.003 1.00 42.28 287 LEU A C 1
ATOM 2295 O O . LEU A 1 287 ? 21.645 14.279 -28.141 1.00 42.28 287 LEU A O 1
ATOM 2299 N N . LEU A 1 288 ? 23.120 15.824 -28.869 1.00 44.41 288 LEU A N 1
ATOM 2300 C CA . LEU A 1 288 ? 23.018 16.713 -27.708 1.00 44.41 288 LEU A CA 1
ATOM 2301 C C . LEU A 1 288 ? 21.647 17.394 -27.647 1.00 44.41 288 LEU A C 1
ATOM 2303 O O . LEU A 1 288 ? 21.000 17.326 -26.610 1.00 44.41 288 LEU A O 1
ATOM 2307 N N . ASP A 1 289 ? 21.144 17.919 -28.769 1.00 42.28 289 ASP A N 1
ATOM 2308 C CA . ASP A 1 289 ? 19.843 18.597 -28.819 1.00 42.28 289 ASP A CA 1
ATOM 2309 C C . ASP A 1 289 ? 18.666 17.652 -28.503 1.00 42.28 289 ASP A C 1
ATOM 2311 O O . ASP A 1 289 ? 17.776 17.988 -27.722 1.00 42.28 289 ASP A O 1
ATOM 2315 N N . TRP A 1 290 ? 18.677 16.417 -29.025 1.00 43.22 290 TRP A N 1
ATOM 2316 C CA . TRP A 1 290 ? 17.641 15.424 -28.715 1.00 43.22 290 TRP A CA 1
ATOM 2317 C C . TRP A 1 290 ? 17.748 14.889 -27.279 1.00 43.22 290 TRP A C 1
ATOM 2319 O O . TRP A 1 290 ? 16.723 14.650 -26.649 1.00 43.22 290 TRP A O 1
ATOM 2329 N N . MET A 1 291 ? 18.955 14.724 -26.729 1.00 44.34 291 MET A N 1
ATOM 2330 C CA . MET A 1 291 ? 19.139 14.251 -25.350 1.00 44.34 291 MET A CA 1
ATOM 2331 C C . MET A 1 291 ? 18.908 15.340 -24.291 1.00 44.34 291 MET A C 1
ATOM 2333 O O . MET A 1 291 ? 18.485 15.003 -23.187 1.00 44.34 291 MET A O 1
ATOM 2337 N N . GLU A 1 292 ? 19.127 16.618 -24.614 1.00 44.75 292 GLU A N 1
ATOM 2338 C CA . GLU A 1 292 ? 18.766 17.755 -23.754 1.00 44.75 292 GLU A CA 1
ATOM 2339 C C . GLU A 1 292 ? 17.256 18.044 -23.779 1.00 44.75 292 GLU A C 1
ATOM 2341 O O . GLU A 1 292 ? 16.691 18.392 -22.742 1.00 44.75 292 GLU A O 1
ATOM 2346 N N . HIS A 1 293 ? 16.576 17.851 -24.921 1.00 43.12 293 HIS A N 1
ATOM 2347 C CA . HIS A 1 293 ? 15.181 18.293 -25.099 1.00 43.12 293 HIS A CA 1
ATOM 2348 C C . HIS A 1 293 ? 14.129 17.173 -25.208 1.00 43.12 293 HIS A C 1
ATOM 2350 O O . HIS A 1 293 ? 12.940 17.444 -25.042 1.00 43.12 293 HIS A O 1
ATOM 2356 N N . SER A 1 294 ? 14.505 15.919 -25.486 1.00 44.72 294 SER A N 1
ATOM 2357 C CA . SER A 1 294 ? 13.573 14.783 -25.649 1.00 44.72 294 SER A CA 1
ATOM 2358 C C . SER A 1 294 ? 13.805 13.721 -24.577 1.00 44.72 294 SER A C 1
ATOM 2360 O O . SER A 1 294 ? 14.229 12.596 -24.827 1.00 44.72 294 SER A O 1
ATOM 2362 N N . LEU A 1 295 ? 13.503 14.111 -23.345 1.00 44.00 295 LEU A N 1
ATOM 2363 C CA . LEU A 1 295 ? 13.663 13.324 -22.129 1.00 44.00 295 LEU A CA 1
ATOM 2364 C C . LEU A 1 295 ? 12.347 12.656 -21.690 1.00 44.00 295 LEU A C 1
ATOM 2366 O O . LEU A 1 295 ? 12.048 12.614 -20.498 1.00 44.00 295 LEU A O 1
ATOM 2370 N N . ASP A 1 296 ? 11.573 12.096 -22.622 1.00 50.38 296 ASP A N 1
ATOM 2371 C CA . ASP A 1 296 ? 10.510 11.144 -22.274 1.00 50.38 296 ASP A CA 1
ATOM 2372 C C . ASP A 1 296 ? 11.017 9.729 -22.600 1.00 50.38 296 ASP A C 1
ATOM 2374 O O . ASP A 1 296 ? 10.763 9.171 -23.663 1.00 50.38 296 ASP A O 1
ATOM 2378 N N . HIS A 1 297 ? 11.842 9.153 -21.710 1.00 52.88 297 HIS A N 1
ATOM 2379 C CA . HIS A 1 297 ? 12.368 7.781 -21.865 1.00 52.88 297 HIS A CA 1
ATOM 2380 C C . HIS A 1 297 ? 11.257 6.740 -21.982 1.00 52.88 297 HIS A C 1
ATOM 2382 O O . HIS A 1 297 ? 11.494 5.661 -22.519 1.00 52.88 297 HIS A O 1
ATOM 2388 N N . VAL A 1 298 ? 10.057 7.086 -21.524 1.00 49.34 298 VAL A N 1
ATOM 2389 C CA . VAL A 1 298 ? 8.829 6.328 -21.730 1.00 49.34 298 VAL A CA 1
ATOM 2390 C C . VAL A 1 298 ? 8.583 6.141 -23.209 1.00 49.34 298 VAL A C 1
ATOM 2392 O O . VAL A 1 298 ? 8.402 5.011 -23.628 1.00 49.34 298 VAL A O 1
ATOM 2395 N N . ASP A 1 299 ? 8.729 7.185 -24.025 1.00 51.16 299 ASP A N 1
ATOM 2396 C CA . ASP A 1 299 ? 8.600 7.046 -25.469 1.00 51.16 299 ASP A CA 1
ATOM 2397 C C . ASP A 1 299 ? 9.697 6.141 -26.032 1.00 51.16 299 ASP A C 1
ATOM 2399 O O . ASP A 1 299 ? 9.422 5.419 -26.971 1.00 51.16 299 ASP A O 1
ATOM 2403 N N . VAL A 1 300 ? 10.918 6.105 -25.485 1.00 54.00 300 VAL A N 1
ATOM 2404 C CA . VAL A 1 300 ? 11.988 5.212 -25.978 1.00 54.00 300 VAL A CA 1
ATOM 2405 C C . VAL A 1 300 ? 11.742 3.760 -25.566 1.00 54.00 300 VAL A C 1
ATOM 2407 O O . VAL A 1 300 ? 11.839 2.874 -26.411 1.00 54.00 300 VAL A O 1
ATOM 2410 N N . ILE A 1 301 ? 11.401 3.501 -24.303 1.00 54.88 301 ILE A N 1
ATOM 2411 C CA . ILE A 1 301 ? 11.098 2.160 -23.786 1.00 54.88 301 ILE A CA 1
ATOM 2412 C C . ILE A 1 301 ? 9.809 1.644 -24.430 1.00 54.88 301 ILE A C 1
ATOM 2414 O O . ILE A 1 301 ? 9.847 0.599 -25.071 1.00 54.88 301 ILE A O 1
ATOM 2418 N N . GLU A 1 302 ? 8.712 2.400 -24.379 1.00 54.78 302 GLU A N 1
ATOM 2419 C CA . GLU A 1 302 ? 7.427 2.065 -25.004 1.00 54.78 302 GLU A CA 1
ATOM 2420 C C . GLU A 1 302 ? 7.583 1.885 -26.522 1.00 54.78 302 GLU A C 1
ATOM 2422 O O . GLU A 1 302 ? 7.040 0.942 -27.093 1.00 54.78 302 GLU A O 1
ATOM 2427 N N . TYR A 1 303 ? 8.390 2.709 -27.203 1.00 52.78 303 TYR A N 1
ATOM 2428 C CA . TYR A 1 303 ? 8.671 2.543 -28.634 1.00 52.78 303 TYR A CA 1
ATOM 2429 C C . TYR A 1 303 ? 9.518 1.312 -28.938 1.00 52.78 303 TYR A C 1
ATOM 2431 O O . TYR A 1 303 ? 9.222 0.604 -29.902 1.00 52.78 303 TYR A O 1
ATOM 2439 N N . LEU A 1 304 ? 10.556 1.026 -28.150 1.00 54.44 304 LEU A N 1
ATOM 2440 C CA . LEU A 1 304 ? 11.368 -0.179 -28.314 1.00 54.44 304 LEU A CA 1
ATOM 2441 C C . LEU A 1 304 ? 10.537 -1.432 -28.019 1.00 54.44 304 LEU A C 1
ATOM 2443 O O . LEU A 1 304 ? 10.600 -2.408 -28.764 1.00 54.44 304 LEU A O 1
ATOM 2447 N N . GLU A 1 305 ? 9.669 -1.391 -27.017 1.00 55.75 305 GLU A N 1
ATOM 2448 C CA . GLU A 1 305 ? 8.746 -2.471 -26.685 1.00 55.75 305 GLU A CA 1
ATOM 2449 C C . GLU A 1 305 ? 7.663 -2.669 -27.750 1.00 55.75 305 GLU A C 1
ATOM 2451 O O . GLU A 1 305 ? 7.436 -3.792 -28.209 1.00 55.75 305 GLU A O 1
ATOM 2456 N N . HIS A 1 306 ? 7.064 -1.586 -28.242 1.00 53.50 306 HIS A N 1
ATOM 2457 C CA . HIS A 1 306 ? 6.110 -1.619 -29.345 1.00 53.50 306 HIS A CA 1
ATOM 2458 C C . HIS A 1 306 ? 6.766 -2.103 -30.650 1.00 53.50 306 HIS A C 1
ATOM 2460 O O . HIS A 1 306 ? 6.156 -2.843 -31.427 1.00 53.50 306 HIS A O 1
ATOM 2466 N N . LEU A 1 307 ? 8.036 -1.756 -30.890 1.00 47.06 307 LEU A N 1
ATOM 2467 C CA . LEU A 1 307 ? 8.813 -2.281 -32.012 1.00 47.06 307 LEU A CA 1
ATOM 2468 C C . LEU A 1 307 ? 9.095 -3.776 -31.869 1.00 47.06 307 LEU A C 1
ATOM 2470 O O . LEU A 1 307 ? 8.918 -4.489 -32.855 1.00 47.06 307 LEU A O 1
ATOM 2474 N N . ALA A 1 308 ? 9.461 -4.262 -30.680 1.00 50.62 308 ALA A N 1
ATOM 2475 C CA . ALA A 1 308 ? 9.673 -5.687 -30.420 1.00 50.62 308 ALA A CA 1
ATOM 2476 C C . AL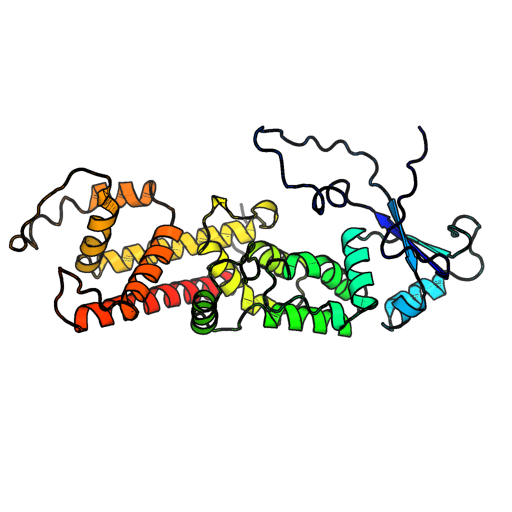A A 1 308 ? 8.400 -6.527 -30.639 1.00 50.62 308 ALA A C 1
ATOM 2478 O O . ALA A 1 308 ? 8.495 -7.665 -31.097 1.00 50.62 308 ALA A O 1
ATOM 2479 N N . VAL A 1 309 ? 7.215 -5.963 -30.378 1.00 48.94 309 VAL A N 1
ATOM 2480 C CA . VAL A 1 309 ? 5.917 -6.643 -30.546 1.00 48.94 309 VAL A CA 1
ATOM 2481 C C . VAL A 1 309 ? 5.360 -6.550 -31.968 1.00 48.94 309 VAL A C 1
ATOM 2483 O O . VAL A 1 309 ? 4.864 -7.549 -32.487 1.00 48.94 309 VAL A O 1
ATOM 2486 N N . MET A 1 310 ? 5.468 -5.402 -32.650 1.00 43.75 310 MET A N 1
ATOM 2487 C CA . MET A 1 310 ? 5.072 -5.288 -34.069 1.00 43.75 310 MET A CA 1
ATOM 2488 C C . MET A 1 310 ? 5.899 -6.219 -34.959 1.00 43.75 310 MET A C 1
ATOM 2490 O O . MET A 1 310 ? 5.362 -6.925 -35.815 1.00 43.75 310 MET A O 1
ATOM 2494 N N . VAL A 1 311 ? 7.208 -6.186 -34.721 1.00 46.09 311 VAL A N 1
ATOM 2495 C CA . VAL A 1 311 ? 7.996 -7.350 -34.348 1.00 46.09 311 VAL A CA 1
ATOM 2496 C C . VAL A 1 311 ? 7.434 -8.734 -34.692 1.00 46.09 311 VAL A C 1
ATOM 2498 O O . VAL A 1 311 ? 7.505 -9.234 -35.817 1.00 46.09 311 VAL A O 1
ATOM 2501 N N . ASP A 1 312 ? 6.869 -9.321 -33.636 1.00 46.38 312 ASP A N 1
ATOM 2502 C CA . ASP A 1 312 ? 6.371 -10.681 -33.516 1.00 46.38 312 ASP A CA 1
ATOM 2503 C C . ASP A 1 312 ? 4.985 -10.950 -34.094 1.00 46.38 312 ASP A C 1
ATOM 2505 O O . ASP A 1 312 ? 4.802 -11.993 -34.722 1.00 46.38 312 ASP A O 1
ATOM 2509 N N . ALA A 1 313 ? 4.042 -10.017 -33.974 1.00 47.22 313 ALA A N 1
ATOM 2510 C CA . ALA A 1 313 ? 2.633 -10.306 -34.243 1.00 47.22 313 ALA A CA 1
ATOM 2511 C C . ALA A 1 313 ? 2.219 -10.239 -35.727 1.00 47.22 313 ALA A C 1
ATOM 2513 O O . ALA A 1 313 ? 1.317 -10.961 -36.138 1.00 47.22 313 ALA A O 1
ATOM 2514 N N . ASN A 1 314 ? 2.844 -9.383 -36.545 1.00 42.78 314 ASN A N 1
ATOM 2515 C CA . ASN A 1 314 ? 2.213 -8.938 -37.801 1.00 42.78 314 ASN A CA 1
ATOM 2516 C C . ASN A 1 314 ? 3.008 -9.216 -39.085 1.00 42.78 314 ASN A C 1
ATOM 2518 O O . ASN A 1 314 ? 2.617 -8.758 -40.157 1.00 42.78 314 ASN A O 1
ATOM 2522 N N . GLY A 1 315 ? 4.140 -9.926 -39.019 1.00 42.25 315 GLY A N 1
ATOM 2523 C CA . GLY A 1 315 ? 4.921 -10.242 -40.224 1.00 42.25 315 GLY A CA 1
ATOM 2524 C C . GLY A 1 315 ? 5.359 -9.004 -41.026 1.00 42.25 315 GLY A C 1
ATOM 2525 O O . GLY A 1 315 ? 5.612 -9.109 -42.229 1.00 42.25 315 GLY A O 1
ATOM 2526 N N . TYR A 1 316 ? 5.442 -7.827 -40.390 1.00 40.38 316 TYR A N 1
ATOM 2527 C CA . TYR A 1 316 ? 5.879 -6.607 -41.058 1.00 40.38 316 TYR A CA 1
ATOM 2528 C C . TYR A 1 316 ? 7.296 -6.816 -41.595 1.00 40.38 316 TYR A C 1
ATOM 2530 O O . TYR A 1 316 ? 8.264 -6.924 -40.840 1.00 40.38 316 TYR A O 1
ATOM 2538 N N . ARG A 1 317 ? 7.427 -6.860 -42.927 1.00 41.91 317 ARG A N 1
ATOM 2539 C CA . ARG A 1 317 ? 8.731 -6.769 -43.583 1.00 41.91 317 ARG A CA 1
ATOM 2540 C C . ARG A 1 317 ? 9.302 -5.402 -43.249 1.00 41.91 317 ARG A C 1
ATOM 2542 O O . ARG A 1 317 ? 8.785 -4.376 -43.699 1.00 41.91 317 ARG A O 1
ATOM 2549 N N . TRP A 1 318 ? 10.383 -5.382 -42.480 1.00 41.00 318 TRP A N 1
ATOM 2550 C CA . TRP A 1 318 ? 11.247 -4.217 -42.417 1.00 41.00 318 TRP A CA 1
ATOM 2551 C C . TRP A 1 318 ? 11.655 -3.893 -43.854 1.00 41.00 318 TRP A C 1
ATOM 2553 O O . TRP A 1 318 ? 12.425 -4.636 -44.455 1.00 41.00 318 TRP A O 1
ATOM 2563 N N . ARG A 1 319 ? 11.145 -2.794 -44.430 1.00 43.84 319 ARG A N 1
ATOM 2564 C CA . ARG A 1 319 ? 11.474 -2.384 -45.814 1.00 43.84 319 ARG A CA 1
ATOM 2565 C C . ARG A 1 319 ? 12.981 -2.183 -46.049 1.00 43.84 319 ARG A C 1
ATOM 2567 O O . ARG A 1 319 ? 13.384 -1.981 -47.186 1.00 43.84 319 ARG A O 1
ATOM 2574 N N . PHE A 1 320 ? 13.797 -2.236 -44.996 1.00 43.47 320 PHE A N 1
ATOM 2575 C CA . PHE A 1 320 ? 15.214 -1.900 -45.017 1.00 43.47 320 PHE A CA 1
ATOM 2576 C C . PHE A 1 320 ? 16.154 -3.022 -44.543 1.00 43.47 320 PHE A C 1
ATOM 2578 O O . PHE A 1 320 ? 17.361 -2.855 -44.659 1.00 43.47 320 PHE A O 1
ATOM 2585 N N . CYS A 1 321 ? 15.650 -4.176 -44.081 1.00 47.12 321 CYS A N 1
ATOM 2586 C CA . CYS A 1 321 ? 16.482 -5.372 -43.905 1.00 47.12 321 CYS A CA 1
ATOM 2587 C C . CYS A 1 321 ? 15.647 -6.636 -44.173 1.00 47.12 321 CYS A C 1
ATOM 2589 O O . CYS A 1 321 ? 14.781 -7.001 -43.384 1.00 47.12 321 CYS A O 1
ATOM 2591 N N . ASN A 1 322 ? 15.905 -7.300 -45.303 1.00 48.31 322 ASN A N 1
ATOM 2592 C CA . ASN A 1 322 ? 15.164 -8.481 -45.774 1.00 48.31 322 ASN A CA 1
ATOM 2593 C C . ASN A 1 322 ? 15.556 -9.795 -45.056 1.00 48.31 322 ASN A C 1
ATOM 2595 O O . ASN A 1 322 ? 15.094 -10.864 -45.444 1.00 48.31 322 ASN A O 1
ATOM 2599 N N . GLY A 1 323 ? 16.422 -9.745 -44.037 1.00 58.00 323 GLY A N 1
ATOM 2600 C CA . GLY A 1 323 ? 16.923 -10.932 -43.342 1.00 58.00 323 GLY A CA 1
ATOM 2601 C C . GLY A 1 323 ? 16.266 -11.150 -41.979 1.00 58.00 323 GLY A C 1
ATOM 2602 O O . GLY A 1 323 ? 16.299 -10.257 -41.131 1.00 58.00 323 GLY A O 1
ATOM 2603 N N . ASN A 1 324 ? 15.778 -12.369 -41.717 1.00 57.94 324 ASN A N 1
ATOM 2604 C CA . ASN A 1 324 ? 15.304 -12.811 -40.392 1.00 57.94 324 ASN A CA 1
ATOM 2605 C C . ASN A 1 324 ? 16.332 -12.552 -39.266 1.00 57.94 324 ASN A C 1
ATOM 2607 O O . ASN A 1 324 ? 15.946 -12.336 -38.119 1.00 57.94 324 ASN A O 1
ATOM 2611 N N . ASN A 1 325 ? 17.625 -12.475 -39.606 1.00 65.56 325 ASN A N 1
ATOM 2612 C CA . ASN A 1 325 ? 18.720 -12.167 -38.681 1.00 65.56 325 ASN A CA 1
ATOM 2613 C C . ASN A 1 325 ? 18.691 -10.738 -38.111 1.00 65.56 325 ASN A C 1
ATOM 2615 O O . ASN A 1 325 ? 19.115 -10.542 -36.979 1.00 65.56 325 ASN A O 1
ATOM 2619 N N . CYS A 1 326 ? 18.208 -9.734 -38.853 1.00 59.84 326 CYS A N 1
ATOM 2620 C CA . CYS A 1 326 ? 18.103 -8.360 -38.333 1.00 59.84 326 CYS A CA 1
ATOM 2621 C C . CYS A 1 326 ? 17.025 -8.267 -37.240 1.00 59.84 326 CYS A C 1
ATOM 2623 O O . CYS A 1 326 ? 17.203 -7.608 -36.219 1.00 59.84 326 CYS A O 1
ATOM 2625 N N . ARG A 1 327 ? 15.908 -8.968 -37.457 1.00 58.66 327 ARG A N 1
ATOM 2626 C CA . ARG A 1 327 ? 14.753 -9.002 -36.558 1.00 58.66 327 ARG A CA 1
ATOM 2627 C C . ARG A 1 327 ? 15.073 -9.707 -35.239 1.00 58.66 327 ARG A C 1
ATOM 2629 O O . ARG A 1 327 ? 14.782 -9.153 -34.183 1.00 58.66 327 ARG A O 1
ATOM 2636 N N . SER A 1 328 ? 15.671 -10.899 -35.289 1.00 66.69 328 SER A N 1
ATOM 2637 C CA . SER A 1 328 ? 16.031 -11.638 -34.073 1.00 66.69 328 SER A CA 1
ATOM 2638 C C . SER A 1 328 ? 17.063 -10.885 -33.233 1.00 66.69 328 SER A C 1
ATOM 2640 O O . SER A 1 328 ? 16.911 -10.816 -32.016 1.00 66.69 328 SER A O 1
ATOM 2642 N N . LYS A 1 329 ? 18.050 -1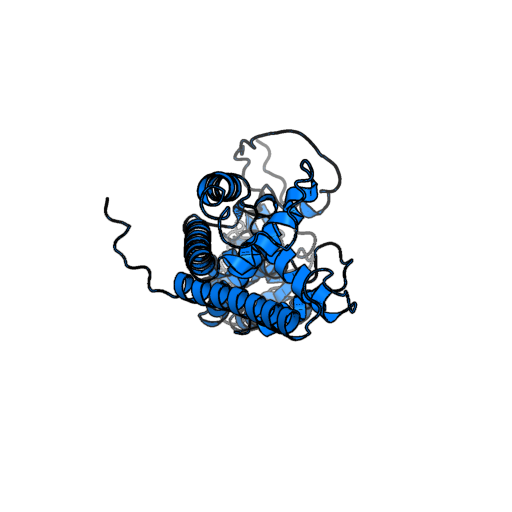0.246 -33.879 1.00 67.94 329 LYS A N 1
ATOM 2643 C CA . LYS A 1 329 ? 19.041 -9.398 -33.204 1.00 67.94 329 LYS A CA 1
ATOM 2644 C C . LYS A 1 329 ? 18.398 -8.210 -32.494 1.00 67.94 329 LYS A C 1
ATOM 2646 O O . LYS A 1 329 ? 18.615 -8.053 -31.303 1.00 67.94 329 LYS A O 1
ATOM 2651 N N . ALA A 1 330 ? 17.539 -7.444 -33.172 1.00 62.47 330 ALA A N 1
ATOM 2652 C CA . ALA A 1 330 ? 16.871 -6.295 -32.558 1.00 62.47 330 ALA A CA 1
ATOM 2653 C C . ALA A 1 330 ? 16.009 -6.685 -31.342 1.00 62.47 330 ALA A C 1
ATOM 2655 O O . ALA A 1 330 ? 16.059 -6.020 -30.311 1.00 62.47 330 ALA A O 1
ATOM 2656 N N . VAL A 1 331 ? 15.251 -7.786 -31.429 1.00 66.25 331 VAL A N 1
ATOM 2657 C CA . VAL A 1 331 ? 14.452 -8.285 -30.294 1.00 66.25 331 VAL A CA 1
ATOM 2658 C C . VAL A 1 331 ? 15.342 -8.764 -29.143 1.00 66.25 331 VAL A C 1
ATOM 2660 O O . VAL A 1 331 ? 15.007 -8.507 -27.987 1.00 66.25 331 VAL A O 1
ATOM 2663 N N . SER A 1 332 ? 16.463 -9.440 -29.430 1.00 74.19 332 SER A N 1
ATOM 2664 C CA . SER A 1 332 ? 17.448 -9.823 -28.403 1.00 74.19 332 SER A CA 1
ATOM 2665 C C . SER A 1 332 ? 17.987 -8.591 -27.683 1.00 74.19 332 SER A C 1
ATOM 2667 O O . SER A 1 332 ? 17.951 -8.537 -26.459 1.00 74.19 332 SER A O 1
ATOM 2669 N N . TRP A 1 333 ? 18.370 -7.559 -28.436 1.00 71.88 333 TRP A N 1
ATOM 2670 C CA . TRP A 1 333 ? 18.931 -6.326 -27.887 1.00 71.88 333 TRP A CA 1
ATOM 2671 C C . TRP A 1 333 ? 17.958 -5.576 -26.988 1.00 71.88 333 TRP A C 1
ATOM 2673 O O . TRP A 1 333 ? 18.331 -5.141 -25.907 1.00 71.88 333 TRP A O 1
ATOM 2683 N N . ILE A 1 334 ? 16.689 -5.469 -27.384 1.00 67.12 334 ILE A N 1
ATOM 2684 C CA . ILE A 1 334 ? 15.667 -4.811 -26.558 1.00 67.12 334 ILE A CA 1
ATOM 2685 C C . ILE A 1 334 ? 15.462 -5.572 -25.240 1.00 67.12 334 ILE A C 1
ATOM 2687 O O . ILE A 1 334 ? 15.262 -4.962 -24.190 1.00 67.12 334 ILE A O 1
ATOM 2691 N N . LYS A 1 335 ? 15.536 -6.909 -25.273 1.00 71.50 335 LYS A N 1
ATOM 2692 C CA . LYS A 1 335 ? 15.462 -7.739 -24.063 1.00 71.50 335 LYS A CA 1
ATOM 2693 C C . LYS A 1 335 ? 16.696 -7.571 -23.177 1.00 71.50 335 LYS A C 1
ATOM 2695 O O . LYS A 1 335 ? 16.535 -7.464 -21.966 1.00 71.50 335 LYS A O 1
ATOM 2700 N N . GLU A 1 336 ? 17.890 -7.541 -23.763 1.00 75.75 336 GLU A N 1
ATOM 2701 C CA . GLU A 1 336 ? 19.153 -7.306 -23.051 1.00 75.75 336 GLU A CA 1
ATOM 2702 C C . GLU A 1 336 ? 19.174 -5.922 -22.400 1.00 75.75 336 GLU A C 1
ATOM 2704 O O . GLU A 1 336 ? 19.498 -5.814 -21.223 1.00 75.75 336 GLU A O 1
ATOM 2709 N N . MET A 1 337 ? 18.729 -4.887 -23.115 1.00 71.25 337 MET A N 1
ATOM 2710 C CA . MET A 1 337 ? 18.650 -3.523 -22.599 1.00 71.25 337 MET A CA 1
ATOM 2711 C C . MET A 1 337 ? 17.699 -3.415 -21.408 1.00 71.25 337 MET A C 1
ATOM 2713 O O . MET A 1 337 ? 18.058 -2.872 -20.368 1.00 71.25 337 MET A O 1
ATOM 2717 N N . ALA A 1 338 ? 16.481 -3.941 -21.539 1.00 70.88 338 ALA A N 1
ATOM 2718 C CA . ALA A 1 338 ? 15.513 -3.853 -20.456 1.00 70.88 338 ALA A CA 1
ATOM 2719 C C . ALA A 1 338 ? 15.932 -4.674 -19.224 1.00 70.88 338 ALA A C 1
ATOM 2721 O O . ALA A 1 338 ? 15.632 -4.285 -18.098 1.00 70.88 338 ALA A O 1
ATOM 2722 N N . ARG A 1 339 ? 16.664 -5.776 -19.436 1.00 78.31 339 ARG A N 1
ATOM 2723 C CA . ARG A 1 339 ? 17.285 -6.547 -18.358 1.00 78.31 339 ARG A CA 1
ATOM 2724 C C . ARG A 1 339 ? 18.411 -5.770 -17.678 1.00 78.31 339 ARG A C 1
ATOM 2726 O O . ARG A 1 339 ? 18.376 -5.654 -16.465 1.00 78.31 339 ARG A O 1
ATOM 2733 N N . ALA A 1 340 ? 19.341 -5.194 -18.439 1.00 74.06 340 ALA A N 1
ATOM 2734 C CA . ALA A 1 340 ? 20.422 -4.375 -17.888 1.00 74.06 340 ALA A CA 1
ATOM 2735 C C . ALA A 1 340 ? 19.881 -3.188 -17.076 1.00 74.06 340 ALA A C 1
ATOM 2737 O O . ALA A 1 340 ? 20.427 -2.847 -16.033 1.00 74.06 340 ALA A O 1
ATOM 2738 N N . PHE A 1 341 ? 18.769 -2.597 -17.523 1.00 73.12 341 PHE A N 1
ATOM 2739 C CA . PHE A 1 341 ? 18.079 -1.556 -16.771 1.00 73.12 341 PHE A CA 1
ATOM 2740 C C . PHE A 1 341 ? 17.533 -2.076 -15.431 1.00 73.12 341 PHE A C 1
ATOM 2742 O O . PHE A 1 341 ? 17.779 -1.461 -14.397 1.00 73.12 341 PHE A O 1
ATOM 2749 N N . TYR A 1 342 ? 16.838 -3.215 -15.428 1.00 76.44 342 TYR A N 1
ATOM 2750 C CA . TYR A 1 342 ? 16.362 -3.835 -14.191 1.00 76.44 342 TYR A CA 1
ATOM 2751 C C . TYR A 1 342 ? 17.516 -4.195 -13.235 1.00 76.44 342 TYR A C 1
ATOM 2753 O O . TYR A 1 342 ? 17.433 -3.897 -12.047 1.00 76.44 342 TYR A O 1
ATOM 2761 N N . ASP A 1 343 ? 18.608 -4.761 -13.752 1.00 80.94 343 ASP A N 1
ATOM 2762 C CA . ASP A 1 343 ? 19.778 -5.145 -12.954 1.00 80.94 343 ASP A CA 1
ATOM 2763 C C . ASP A 1 343 ? 20.446 -3.906 -12.313 1.00 80.94 343 ASP A C 1
ATOM 2765 O O . ASP A 1 343 ? 20.779 -3.921 -11.130 1.00 80.94 343 ASP A O 1
ATOM 2769 N N . ALA A 1 344 ? 20.555 -2.792 -13.051 1.00 75.81 344 ALA A N 1
ATOM 2770 C CA . ALA A 1 344 ? 21.058 -1.523 -12.514 1.00 75.81 344 ALA A CA 1
ATOM 2771 C C . ALA A 1 344 ? 20.136 -0.929 -11.433 1.00 75.81 344 ALA A C 1
ATOM 2773 O O . ALA A 1 344 ? 20.616 -0.338 -10.468 1.00 75.81 344 ALA A O 1
ATOM 2774 N N . MET A 1 345 ? 18.813 -1.088 -11.565 1.00 75.75 345 MET A N 1
ATOM 2775 C CA . MET A 1 345 ? 17.860 -0.677 -10.527 1.00 75.75 345 MET A CA 1
ATOM 2776 C C . MET A 1 345 ? 18.032 -1.490 -9.247 1.00 75.75 345 MET A C 1
ATOM 2778 O O . MET A 1 345 ? 18.037 -0.914 -8.160 1.00 75.75 345 MET A O 1
ATOM 2782 N N . GLU A 1 346 ? 18.168 -2.814 -9.364 1.00 80.88 346 GLU A N 1
ATOM 2783 C CA . GLU A 1 346 ? 18.455 -3.671 -8.211 1.00 80.88 346 GLU A CA 1
ATOM 2784 C C . GLU A 1 346 ? 19.769 -3.263 -7.542 1.00 80.88 346 GLU A C 1
ATOM 2786 O O . GLU A 1 346 ? 19.806 -3.138 -6.319 1.00 80.88 346 GLU A O 1
ATOM 2791 N N . GLU A 1 347 ? 20.815 -2.984 -8.321 1.00 83.81 347 GLU A N 1
ATOM 2792 C CA . GLU A 1 347 ? 22.084 -2.500 -7.782 1.00 83.81 347 GLU A CA 1
ATOM 2793 C C . GLU A 1 347 ? 21.905 -1.178 -7.028 1.00 83.81 347 GLU A C 1
ATOM 2795 O O . GLU A 1 347 ? 22.334 -1.080 -5.889 1.00 83.81 347 GLU A O 1
ATOM 2800 N N . ILE A 1 348 ? 21.219 -0.183 -7.593 1.00 79.75 348 ILE A N 1
ATOM 2801 C CA . ILE A 1 348 ? 21.038 1.124 -6.938 1.00 79.75 348 ILE A CA 1
ATOM 2802 C C . ILE A 1 348 ? 20.218 1.006 -5.647 1.00 79.75 348 ILE A C 1
ATOM 2804 O O . ILE A 1 348 ? 20.565 1.623 -4.644 1.00 79.75 348 ILE A O 1
ATOM 2808 N N . ILE A 1 349 ? 19.141 0.219 -5.658 1.00 79.06 349 ILE A N 1
ATOM 2809 C CA . ILE A 1 349 ? 18.210 0.110 -4.524 1.00 79.06 349 ILE A CA 1
ATOM 2810 C C . ILE A 1 349 ? 18.785 -0.740 -3.391 1.00 79.06 349 ILE A C 1
ATOM 2812 O O . ILE A 1 349 ? 18.511 -0.472 -2.221 1.00 79.06 349 ILE A O 1
ATOM 2816 N N . PHE A 1 350 ? 19.545 -1.785 -3.722 1.00 82.00 350 PHE A N 1
ATOM 2817 C CA . PHE A 1 350 ? 20.115 -2.700 -2.731 1.00 82.00 350 PHE A CA 1
ATOM 2818 C C . PHE A 1 350 ? 21.593 -2.447 -2.442 1.00 82.00 350 PHE A C 1
ATOM 2820 O O . PHE A 1 350 ? 22.139 -3.086 -1.538 1.00 82.00 350 PHE A O 1
ATOM 2827 N N . SER A 1 351 ? 22.245 -1.526 -3.156 1.00 80.75 351 SER A N 1
ATOM 2828 C CA . SER A 1 351 ? 23.590 -1.092 -2.801 1.00 80.75 351 SER A CA 1
ATOM 2829 C C . SER A 1 351 ? 23.534 -0.440 -1.420 1.00 80.75 351 SER A C 1
ATOM 2831 O O . SER A 1 351 ? 22.686 0.425 -1.180 1.00 80.75 351 SER A O 1
ATOM 2833 N N . PRO A 1 352 ? 24.398 -0.850 -0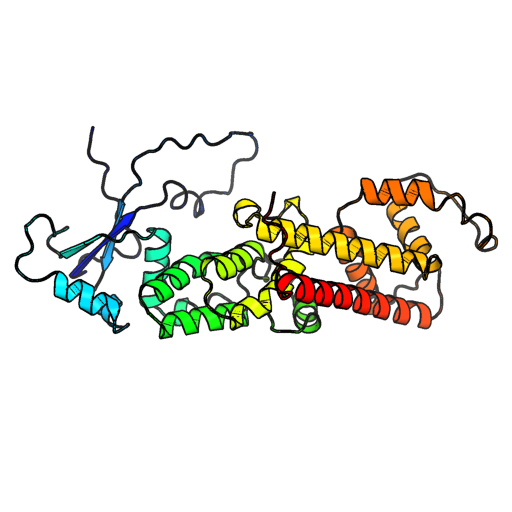.477 1.00 67.19 352 PRO A N 1
ATOM 2834 C CA . PRO A 1 352 ? 24.527 -0.140 0.780 1.00 67.19 352 PRO A CA 1
ATOM 2835 C C . PRO A 1 352 ? 24.920 1.298 0.446 1.00 67.19 352 PRO A C 1
ATOM 2837 O O . PRO A 1 352 ? 26.024 1.537 -0.043 1.00 67.19 352 PRO A O 1
ATOM 2840 N N . ILE A 1 353 ? 24.003 2.244 0.674 1.00 56.06 353 ILE A N 1
ATOM 2841 C CA . ILE A 1 353 ? 24.271 3.673 0.508 1.00 56.06 353 ILE A CA 1
ATOM 2842 C C . ILE A 1 353 ? 25.540 3.962 1.306 1.00 56.06 353 ILE A C 1
ATOM 2844 O O . ILE A 1 353 ? 25.549 3.838 2.533 1.00 56.06 353 ILE A O 1
ATOM 2848 N N . ALA A 1 354 ? 26.634 4.273 0.607 1.00 40.41 354 ALA A N 1
ATOM 2849 C CA . ALA A 1 354 ? 27.867 4.662 1.264 1.00 40.41 354 ALA A CA 1
ATOM 2850 C C . ALA A 1 354 ? 27.535 5.893 2.126 1.00 40.41 354 ALA A C 1
ATOM 2852 O O . ALA A 1 354 ? 27.012 6.871 1.585 1.00 40.41 354 ALA A O 1
ATOM 2853 N N . PRO A 1 355 ? 27.787 5.878 3.446 1.00 44.06 355 PRO A N 1
ATOM 2854 C CA . PRO A 1 355 ? 27.349 6.934 4.367 1.00 44.06 355 PRO A CA 1
ATOM 2855 C C . PRO A 1 355 ? 28.037 8.302 4.153 1.00 44.06 355 PRO A C 1
ATOM 2857 O O . PRO A 1 355 ? 27.969 9.173 5.014 1.00 44.06 355 PRO A O 1
ATOM 2860 N N . GLU A 1 356 ? 28.700 8.528 3.019 1.00 44.50 356 GLU A N 1
ATOM 2861 C CA . GLU A 1 356 ? 29.609 9.655 2.796 1.00 44.50 356 GLU A CA 1
ATOM 2862 C C . GLU A 1 356 ? 28.938 10.940 2.277 1.00 44.50 356 GLU A C 1
ATOM 2864 O O . GLU A 1 356 ? 29.604 11.965 2.185 1.00 44.50 356 GLU A O 1
ATOM 2869 N N . LEU A 1 357 ? 27.630 10.952 1.991 1.00 40.50 357 LEU A N 1
ATOM 2870 C CA . LEU A 1 357 ? 26.955 12.137 1.421 1.00 40.50 357 LEU A CA 1
ATOM 2871 C C . LEU A 1 357 ? 26.221 13.041 2.431 1.00 40.50 357 LEU A C 1
ATOM 2873 O O . LEU A 1 357 ? 25.617 14.029 2.024 1.00 40.50 357 LEU A O 1
ATOM 2877 N N . HIS A 1 358 ? 26.305 12.771 3.739 1.00 38.38 358 HIS A N 1
ATOM 2878 C CA . HIS A 1 358 ? 25.734 13.649 4.780 1.00 38.38 358 HIS A CA 1
ATOM 2879 C C . HIS A 1 358 ? 26.754 14.552 5.492 1.00 38.38 358 HIS A C 1
ATOM 2881 O O . HIS A 1 358 ? 26.430 15.174 6.501 1.00 38.38 358 HIS A O 1
ATOM 2887 N N . GLY A 1 359 ? 27.975 14.662 4.966 1.00 43.53 359 GLY A N 1
ATOM 2888 C CA . GLY A 1 359 ? 28.952 15.648 5.417 1.00 43.53 359 GLY A CA 1
ATOM 2889 C C . GLY A 1 359 ? 29.135 16.756 4.388 1.00 43.53 359 GLY A C 1
ATOM 2890 O O . GLY A 1 359 ? 29.961 16.587 3.496 1.00 43.53 359 GLY A O 1
ATOM 2891 N N . ASN A 1 360 ? 28.364 17.843 4.505 1.00 35.16 360 ASN A N 1
ATOM 2892 C CA . ASN A 1 360 ? 28.791 19.239 4.294 1.00 35.16 360 ASN A CA 1
ATOM 2893 C C . ASN A 1 360 ? 27.633 20.219 4.487 1.00 35.16 360 ASN A C 1
ATOM 2895 O O . ASN A 1 360 ? 26.618 20.085 3.768 1.00 35.16 360 ASN A O 1
#

Foldseek 3Di:
DDDPDAAEDPVAADPPFQEKEKEFEDPPDPPCVPDPPDDDDDDDDDPDDPDPGHIYMGRHHVVLVCVQPPFVVVVVVVQDDPDDPVQDDPRHGYHYDHAYPLLVVLLSVCSVCVVVLCDPQQQQCLLVSCLSNLQVCVVRVSVVSNVSSLVSVCSQFDADDPPVVVVVVVVWPPPDVSTSHHQLLSLLLSCVVNVPDPSSLRRNLVSLLVVLLDFPVPDPCVSADPVRVVLNVVLVVVLVVVVVVVCVVPVPVVVVPVVVVCPVDDDDDDDPPDPDPPCPPVPPVVVCVCVVPVPSCNCVLVVLVVLVVCLPDPPDQPPPDNDPVVSVVSNVVSVVSSVVSSVVSCCSSPPPPPPPPPDD

Organism: Pleurotus eryngii (NCBI:txid5323)